Protein AF-0000000078981189 (afdb_homodimer)

Secondary structure (DSSP, 8-state):
-PPPGGGSTTB-HHHHHHHHHTT--SHHHHHHH-HHHHHHHHHHTTPPP-HHHHHHHHHHHTT--GGG--HHHHHHHHHHHHHHHHH----HHHHHHHHHHHTTB---HHHHHTT-/-PPPGGGSTTB-HHHHHHHHHTT--SHHHHHHH-HHHHHHHHHHTTPPP-HHHHHHHHHHHTT--GGG--HHHHHHHHHHHHHHHHH----HHHHHHHHHHHTTB---HHHHHTT-

Sequence (232 aa):
MTDPVSSIRNLGPAMDEACARAGIHSAEELRALGADAAYARLLATGTRPHFIGYYVLVMGLQGRPWNDCKGKEKADLRARFDAIKAATKPAAASRLVAELDALGVRVRSEDLIAQSMTDPVSSIRNLGPAMDEACARAGIHSAEELRALGADAAYARLLATGTRPHFIGYYVLVMGLQGRPWNDCKGKEKADLRARFDAIKAATKPAAASRLVAELDALGVRVRSEDLIAQS

Structure (mmCIF, N/CA/C/O backbone):
data_AF-0000000078981189-model_v1
#
loop_
_entity.id
_entity.type
_entity.pdbx_description
1 polymer 'TfoX domain protein'
#
loop_
_atom_site.group_PDB
_atom_site.id
_atom_site.type_symbol
_atom_site.label_atom_id
_atom_site.label_alt_id
_atom_site.label_comp_id
_atom_site.label_asym_id
_atom_site.label_entity_id
_atom_site.label_seq_id
_atom_site.pdbx_PDB_ins_code
_atom_site.Cartn_x
_atom_site.Cartn_y
_atom_site.Cartn_z
_atom_site.o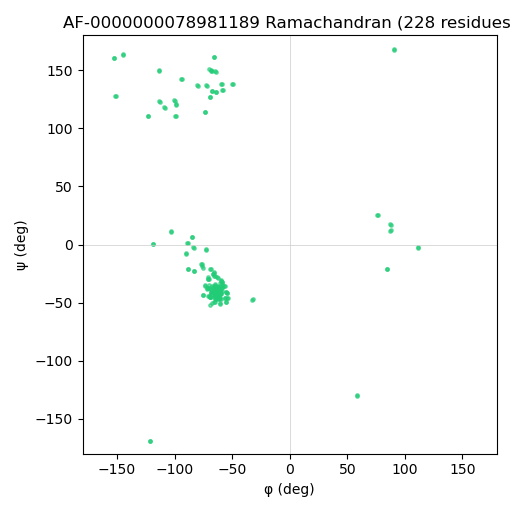ccupancy
_atom_site.B_iso_or_equiv
_atom_site.auth_seq_id
_atom_site.auth_comp_id
_atom_site.auth_asym_id
_atom_site.auth_atom_id
_atom_site.pdbx_PDB_model_num
ATOM 1 N N . MET A 1 1 ? 8.508 -1.19 25.344 1 59.78 1 MET A N 1
ATOM 2 C CA . MET A 1 1 ? 8.336 -1.432 23.906 1 59.78 1 MET A CA 1
ATOM 3 C C . MET A 1 1 ? 7.766 -0.198 23.219 1 59.78 1 MET A C 1
ATOM 5 O O . MET A 1 1 ? 6.871 0.46 23.734 1 59.78 1 MET A O 1
ATOM 9 N N . THR A 1 2 ? 8.516 0.449 22.266 1 88.62 2 THR A N 1
ATOM 10 C CA . THR A 1 2 ? 8.102 1.702 21.641 1 88.62 2 THR A CA 1
ATOM 11 C C . THR A 1 2 ? 6.871 1.487 20.766 1 88.62 2 THR A C 1
ATOM 13 O O . THR A 1 2 ? 6.676 0.401 20.219 1 88.62 2 THR A O 1
ATOM 16 N N . ASP A 1 3 ? 5.879 2.355 20.938 1 96.44 3 ASP A N 1
ATOM 17 C CA . ASP A 1 3 ? 4.633 2.266 20.188 1 96.44 3 ASP A CA 1
ATOM 18 C C . ASP A 1 3 ? 4.895 2.363 18.688 1 96.44 3 ASP A C 1
ATOM 20 O O . ASP A 1 3 ? 5.746 3.137 18.25 1 96.44 3 ASP A O 1
ATOM 24 N N . PRO A 1 4 ? 4.199 1.53 17.953 1 95.69 4 PRO A N 1
ATOM 25 C CA . PRO A 1 4 ? 4.344 1.662 16.5 1 95.69 4 PRO A CA 1
ATOM 26 C C . PRO A 1 4 ? 3.797 2.986 15.977 1 95.69 4 PRO A C 1
ATOM 28 O O . PRO A 1 4 ? 2.994 3.641 16.641 1 95.69 4 PRO A O 1
ATOM 31 N N . VAL A 1 5 ? 4.195 3.332 14.836 1 96.94 5 VAL A N 1
ATOM 32 C CA . VAL A 1 5 ? 3.744 4.547 14.164 1 96.94 5 VAL A CA 1
ATOM 33 C C . VAL A 1 5 ? 2.223 4.539 14.047 1 96.94 5 VAL A C 1
ATOM 35 O O . VAL A 1 5 ? 1.575 5.574 14.211 1 96.94 5 VAL A O 1
ATOM 38 N N . SER A 1 6 ? 1.649 3.363 13.836 1 94.75 6 SER A N 1
ATOM 39 C CA . SER A 1 6 ? 0.215 3.227 13.609 1 94.75 6 SER A CA 1
ATOM 40 C C . SER A 1 6 ? -0.572 3.447 14.898 1 94.75 6 SER A C 1
ATOM 42 O O . SER A 1 6 ? -1.805 3.449 14.883 1 94.75 6 SER A O 1
ATOM 44 N N . SER A 1 7 ? 0.132 3.629 16 1 96.19 7 SER A N 1
ATOM 45 C CA . SER A 1 7 ? -0.564 4.012 17.234 1 96.19 7 SER A CA 1
ATOM 46 C C . SER A 1 7 ? -0.973 5.48 17.188 1 96.19 7 SER A C 1
ATOM 48 O O . SER A 1 7 ? -1.792 5.922 18 1 96.19 7 SER A O 1
ATOM 50 N N . ILE A 1 8 ? -0.357 6.246 16.359 1 95.5 8 ILE A N 1
ATOM 51 C CA . ILE A 1 8 ? -0.746 7.637 16.156 1 95.5 8 ILE A CA 1
ATOM 52 C C . ILE A 1 8 ? -2.07 7.695 15.398 1 95.5 8 ILE A C 1
ATOM 54 O O . ILE A 1 8 ? -2.281 6.945 14.445 1 95.5 8 ILE A O 1
ATOM 58 N N . ARG A 1 9 ? -2.867 8.555 15.875 1 93 9 ARG A N 1
ATOM 59 C CA . ARG A 1 9 ? -4.199 8.711 15.305 1 93 9 ARG A CA 1
ATOM 60 C C . ARG A 1 9 ? -4.133 8.844 13.789 1 93 9 ARG A C 1
ATOM 62 O O . ARG A 1 9 ? -3.273 9.555 13.258 1 93 9 ARG A O 1
ATOM 69 N N . ASN A 1 10 ? -5.059 8.172 13.055 1 93.12 10 ASN A N 1
ATOM 70 C CA . ASN A 1 10 ? -5.262 8.258 11.617 1 93.12 10 ASN A CA 1
ATOM 71 C C . ASN A 1 10 ? -4.316 7.332 10.859 1 93.12 10 ASN A C 1
ATOM 73 O O . ASN A 1 10 ? -4.531 7.047 9.68 1 93.12 10 ASN A O 1
ATOM 77 N N . LEU A 1 11 ? -3.225 6.918 11.438 1 95.25 11 LEU A N 1
ATOM 78 C CA . LEU A 1 11 ? -2.189 6.188 10.719 1 95.25 11 LEU A CA 1
ATOM 79 C C . LEU A 1 11 ? -2.389 4.68 10.859 1 95.25 11 LEU A C 1
ATOM 81 O O . LEU A 1 11 ? -2.73 4.195 11.945 1 95.25 11 LEU A O 1
ATOM 85 N N . GLY A 1 12 ? -2.113 4.02 9.781 1 91.38 12 GLY A N 1
ATOM 86 C CA . GLY A 1 12 ? -2.307 2.578 9.773 1 91.38 12 GLY A CA 1
ATOM 87 C C . GLY A 1 12 ? -1.038 1.807 9.469 1 91.38 12 GLY A C 1
ATOM 88 O O . GLY A 1 12 ? 0.053 2.379 9.445 1 91.38 12 GLY A O 1
ATOM 89 N N . PRO A 1 13 ? -1.21 0.494 9.227 1 89.69 13 PRO A N 1
ATOM 90 C CA . PRO A 1 13 ? -0.06 -0.393 9.031 1 89.69 13 PRO A CA 1
ATOM 91 C C . PRO A 1 13 ? 0.783 -0.007 7.82 1 89.69 13 PRO A C 1
ATOM 93 O O . PRO A 1 13 ? 2.004 -0.186 7.828 1 89.69 13 PRO A O 1
ATOM 96 N N . ALA A 1 14 ? 0.13 0.44 6.789 1 90.12 14 ALA A N 1
ATOM 97 C CA . ALA A 1 14 ? 0.894 0.872 5.621 1 90.12 14 ALA A CA 1
ATOM 98 C C . ALA A 1 14 ? 1.851 2.004 5.98 1 90.12 14 ALA A C 1
ATOM 100 O O . ALA A 1 14 ? 2.947 2.098 5.426 1 90.12 14 ALA A O 1
ATOM 101 N N . MET A 1 15 ? 1.479 2.809 6.93 1 94.12 15 MET A N 1
ATOM 102 C CA . MET A 1 15 ? 2.359 3.883 7.379 1 94.12 15 MET A CA 1
ATOM 103 C C . MET A 1 15 ? 3.516 3.328 8.203 1 94.12 15 MET A C 1
ATOM 105 O O . MET A 1 15 ? 4.633 3.844 8.141 1 94.12 15 MET A O 1
ATOM 109 N N . ASP A 1 16 ? 3.215 2.258 8.969 1 93.81 16 ASP A N 1
ATOM 110 C CA . ASP A 1 16 ? 4.309 1.572 9.641 1 93.81 16 ASP A CA 1
ATOM 111 C C . ASP A 1 16 ? 5.395 1.154 8.656 1 93.81 16 ASP A C 1
ATOM 113 O O . ASP A 1 16 ? 6.578 1.407 8.875 1 93.81 16 ASP A O 1
ATOM 117 N N . GLU A 1 17 ? 5 0.59 7.555 1 91.06 17 GLU A N 1
ATOM 118 C CA . GLU A 1 17 ? 5.934 0.073 6.559 1 91.06 17 GLU A CA 1
ATOM 119 C C . GLU A 1 17 ? 6.688 1.205 5.867 1 91.06 17 GLU A C 1
ATOM 121 O O . GLU A 1 17 ? 7.902 1.123 5.676 1 91.06 17 GLU A O 1
ATOM 126 N N . ALA A 1 18 ? 5.973 2.217 5.496 1 94.25 18 ALA A N 1
ATOM 127 C CA . ALA A 1 18 ? 6.594 3.355 4.82 1 94.25 18 ALA A CA 1
ATOM 128 C C . ALA A 1 18 ? 7.602 4.047 5.734 1 94.25 18 ALA A C 1
ATOM 130 O O . ALA A 1 18 ? 8.703 4.402 5.297 1 94.25 18 ALA A O 1
ATOM 131 N N . CYS A 1 19 ? 7.262 4.199 7.004 1 96.81 19 CYS A N 1
ATOM 132 C CA . CYS A 1 19 ? 8.156 4.816 7.977 1 96.81 19 CYS A CA 1
ATOM 133 C C . CYS A 1 19 ? 9.391 3.953 8.211 1 96.81 19 CYS A C 1
ATOM 135 O O . CYS A 1 19 ? 10.508 4.469 8.273 1 96.81 19 CYS A O 1
ATOM 137 N N . ALA A 1 20 ? 9.156 2.701 8.258 1 94.25 20 ALA A N 1
ATOM 138 C CA . ALA A 1 20 ? 10.297 1.81 8.445 1 94.25 20 ALA A CA 1
ATOM 139 C C . ALA A 1 20 ? 11.281 1.933 7.285 1 94.25 20 ALA A C 1
ATOM 141 O O . ALA A 1 20 ? 12.492 2.014 7.5 1 94.25 2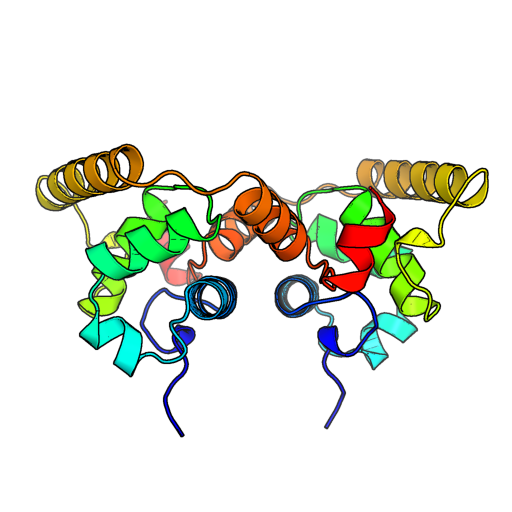0 ALA A O 1
ATOM 142 N N . ARG A 1 21 ? 10.766 1.957 6.121 1 92.19 21 ARG A N 1
ATOM 143 C CA . ARG A 1 21 ? 11.617 2.141 4.949 1 92.19 21 ARG A CA 1
ATOM 144 C C . ARG A 1 21 ? 12.383 3.455 5.027 1 92.19 21 ARG A C 1
ATOM 146 O O . ARG A 1 21 ? 13.508 3.555 4.523 1 92.19 21 ARG A O 1
ATOM 153 N N . ALA A 1 22 ? 11.766 4.434 5.645 1 96.5 22 ALA A N 1
ATOM 154 C CA . ALA A 1 22 ? 12.336 5.773 5.742 1 96.5 22 ALA A CA 1
ATOM 155 C C . ALA A 1 22 ? 13.219 5.906 6.98 1 96.5 22 ALA A C 1
ATOM 157 O O . ALA A 1 22 ? 13.711 6.996 7.285 1 96.5 22 ALA A O 1
ATOM 158 N N . GLY A 1 23 ? 13.359 4.855 7.734 1 96.88 23 GLY A N 1
ATOM 159 C CA . GLY A 1 23 ? 14.227 4.859 8.898 1 96.88 23 GLY A CA 1
ATOM 160 C C . GLY A 1 23 ? 13.539 5.344 10.164 1 96.88 23 GLY A C 1
ATOM 161 O O . GLY A 1 23 ? 14.195 5.758 11.117 1 96.88 23 GLY A O 1
ATOM 162 N N . ILE A 1 24 ? 12.203 5.371 10.164 1 97.88 24 ILE A N 1
ATOM 163 C CA . ILE A 1 24 ? 11.398 5.762 11.312 1 97.88 24 ILE A CA 1
ATOM 164 C C . ILE A 1 24 ? 10.703 4.531 11.891 1 97.88 24 ILE A C 1
ATOM 166 O O . ILE A 1 24 ? 9.797 3.967 11.273 1 97.88 24 ILE A O 1
ATOM 170 N N . HIS A 1 25 ? 11.031 4.207 13.164 1 97 25 HIS A N 1
ATOM 171 C CA . HIS A 1 25 ? 10.641 2.869 13.602 1 97 25 HIS A CA 1
ATOM 172 C C . HIS A 1 25 ? 9.672 2.936 14.773 1 97 25 HIS A C 1
ATOM 174 O O . HIS A 1 25 ? 9.234 1.901 15.289 1 97 25 HIS A O 1
ATOM 180 N N . SER A 1 26 ? 9.375 4.219 15.156 1 97.94 26 SER A N 1
ATOM 181 C CA . SER A 1 26 ? 8.477 4.328 16.297 1 97.94 26 SER A CA 1
ATOM 182 C C . SER A 1 26 ? 7.68 5.629 16.25 1 97.94 26 SER A C 1
ATOM 184 O O . SER A 1 26 ? 8.07 6.574 15.562 1 97.94 26 SER A O 1
ATOM 186 N N . ALA A 1 27 ? 6.57 5.586 17.016 1 98.12 27 ALA A N 1
ATOM 187 C CA . ALA A 1 27 ? 5.777 6.801 17.172 1 98.12 27 ALA A CA 1
ATOM 188 C C . ALA A 1 27 ? 6.605 7.926 17.781 1 98.12 27 ALA A C 1
ATOM 190 O O . ALA A 1 27 ? 6.484 9.086 17.375 1 98.12 27 ALA A O 1
ATOM 191 N N . GLU A 1 28 ? 7.418 7.559 18.656 1 98.06 28 GLU A N 1
ATOM 192 C CA . GLU A 1 28 ? 8.273 8.539 19.328 1 98.06 28 GLU A CA 1
ATOM 193 C C . GLU A 1 28 ? 9.242 9.188 18.344 1 98.06 28 GLU A C 1
ATOM 195 O O . GLU A 1 28 ? 9.414 10.406 18.344 1 98.06 28 GLU A O 1
ATOM 200 N N . GLU A 1 29 ? 9.844 8.367 17.547 1 98.12 29 GLU A N 1
ATOM 201 C CA . GLU A 1 29 ? 10.766 8.883 16.531 1 98.12 29 GLU A CA 1
ATOM 202 C C . GLU A 1 29 ? 10.039 9.812 15.555 1 98.12 29 GLU A C 1
ATOM 204 O O . GLU A 1 29 ? 10.57 10.859 15.172 1 98.12 29 GLU A O 1
ATOM 209 N N . LEU A 1 30 ? 8.852 9.422 15.195 1 98.5 30 LEU A N 1
ATOM 210 C CA . LEU A 1 30 ? 8.07 10.234 14.273 1 98.5 30 LEU A CA 1
ATOM 211 C C . LEU A 1 30 ? 7.719 11.578 14.891 1 98.5 30 LEU A C 1
ATOM 213 O O . LEU A 1 30 ? 7.836 12.617 14.242 1 98.5 30 LEU A O 1
ATOM 217 N N . ARG A 1 31 ? 7.367 11.578 16.141 1 98.12 31 ARG A N 1
ATOM 218 C CA . ARG A 1 31 ? 7.047 12.812 16.844 1 98.12 31 ARG A CA 1
ATOM 219 C C . ARG A 1 31 ? 8.266 13.727 16.938 1 98.12 31 ARG A C 1
ATOM 221 O O . ARG A 1 31 ? 8.148 14.945 16.797 1 98.12 31 ARG A O 1
ATOM 228 N N . ALA A 1 32 ? 9.359 13.109 17.109 1 98.06 32 ALA A N 1
ATOM 229 C CA . ALA A 1 32 ? 10.594 13.883 17.234 1 98.06 32 ALA A CA 1
ATOM 230 C C . ALA A 1 32 ? 10.977 14.523 15.906 1 98.06 32 ALA A C 1
ATOM 232 O O . ALA A 1 32 ? 11.453 15.656 15.867 1 98.06 32 ALA A O 1
ATOM 233 N N . LEU A 1 33 ? 10.781 13.898 14.852 1 98.06 33 LEU A N 1
ATOM 234 C CA . LEU A 1 33 ? 11.141 14.375 13.523 1 98.06 33 LEU A CA 1
ATOM 235 C C . LEU A 1 33 ? 10.172 15.453 13.055 1 98.06 33 LEU A C 1
ATOM 237 O O . LEU A 1 33 ? 10.578 16.422 12.422 1 98.06 33 LEU A O 1
ATOM 241 N N . GLY A 1 34 ? 8.875 15.164 13.305 1 98.31 34 GLY A N 1
ATOM 242 C CA . GLY A 1 34 ? 7.82 16.031 12.805 1 98.31 34 GLY A CA 1
ATOM 243 C C . GLY A 1 34 ? 7.32 15.633 11.43 1 98.31 34 GLY A C 1
ATOM 244 O O . GLY A 1 34 ? 7.996 14.906 10.703 1 98.31 34 GLY A O 1
ATOM 245 N N . ALA A 1 35 ? 6.238 16.234 11.07 1 98.44 35 ALA A N 1
ATOM 246 C CA . ALA A 1 35 ? 5.52 15.797 9.875 1 98.44 35 ALA A CA 1
ATOM 247 C C . ALA A 1 35 ? 6.301 16.156 8.609 1 98.44 35 ALA A C 1
ATOM 249 O O . ALA A 1 35 ? 6.438 15.328 7.703 1 98.44 35 ALA A O 1
ATOM 250 N N . ASP A 1 36 ? 6.828 17.328 8.539 1 98.5 36 ASP A N 1
ATOM 251 C CA . ASP A 1 36 ? 7.48 17.797 7.312 1 98.5 36 ASP A CA 1
ATOM 252 C C . ASP A 1 36 ? 8.734 16.969 7.016 1 98.5 36 ASP A C 1
ATOM 254 O O . ASP A 1 36 ? 8.906 16.469 5.902 1 98.5 36 ASP A O 1
ATOM 258 N N . ALA A 1 37 ? 9.539 16.828 7.996 1 98.44 37 ALA A N 1
ATOM 259 C CA . ALA A 1 37 ? 10.773 16.062 7.824 1 98.44 37 ALA A CA 1
ATOM 260 C C . ALA A 1 37 ? 10.477 14.586 7.555 1 98.44 37 ALA A C 1
ATOM 262 O O . ALA A 1 37 ? 11.109 13.969 6.699 1 98.44 37 ALA A O 1
ATOM 263 N N . ALA A 1 38 ? 9.531 14.086 8.297 1 98.62 38 ALA A N 1
ATOM 264 C CA . ALA A 1 38 ? 9.148 12.695 8.094 1 98.62 38 ALA A CA 1
ATOM 265 C C . ALA A 1 38 ? 8.625 12.469 6.676 1 98.62 38 ALA A C 1
ATOM 267 O O . ALA A 1 38 ? 9.023 11.516 6.004 1 98.62 38 ALA A O 1
ATOM 268 N N . TYR A 1 39 ? 7.781 13.344 6.203 1 98.5 39 TYR A N 1
ATOM 269 C CA . TYR A 1 39 ? 7.18 13.164 4.883 1 98.5 39 TYR A CA 1
ATOM 270 C C . TYR A 1 39 ? 8.234 13.281 3.787 1 98.5 39 TYR A C 1
ATOM 272 O O . TYR A 1 39 ? 8.172 12.562 2.787 1 98.5 39 TYR A O 1
ATOM 280 N N . ALA A 1 40 ? 9.164 14.164 3.988 1 98.56 40 ALA A N 1
ATOM 281 C CA . ALA A 1 40 ? 10.273 14.266 3.043 1 98.56 40 ALA A CA 1
ATOM 282 C C . ALA A 1 40 ? 11.031 12.945 2.953 1 98.56 40 ALA A C 1
ATOM 284 O O . ALA A 1 40 ? 11.391 12.5 1.858 1 98.56 40 ALA A O 1
ATOM 285 N N . ARG A 1 41 ? 11.211 12.297 4.062 1 98.12 41 ARG A N 1
ATOM 286 C CA . ARG A 1 41 ? 11.898 11.008 4.066 1 98.12 41 ARG A CA 1
ATOM 287 C C . ARG A 1 41 ? 11.062 9.938 3.387 1 98.12 41 ARG A C 1
ATOM 289 O O . ARG A 1 41 ? 11.594 9.078 2.676 1 98.12 41 ARG A O 1
ATOM 296 N N . LEU A 1 42 ? 9.797 9.984 3.689 1 97.75 42 LEU A N 1
ATOM 297 C CA . LEU A 1 42 ? 8.906 9.039 3.02 1 97.75 42 LEU A CA 1
ATOM 298 C C . LEU A 1 42 ? 9.016 9.18 1.504 1 97.75 42 LEU A C 1
ATOM 300 O O . LEU A 1 42 ? 9.164 8.18 0.797 1 97.75 42 LEU A O 1
ATOM 304 N N . LEU A 1 43 ? 8.992 10.453 0.979 1 97.75 43 LEU A N 1
ATOM 305 C CA . LEU A 1 43 ? 9.109 10.68 -0.458 1 97.75 43 LEU A CA 1
ATOM 306 C C . LEU A 1 43 ? 10.453 10.195 -0.977 1 97.75 43 LEU A C 1
ATOM 308 O O . LEU A 1 43 ? 10.523 9.555 -2.029 1 97.75 43 LEU A O 1
ATOM 312 N N . ALA A 1 44 ? 11.438 10.383 -0.245 1 97.25 44 ALA A N 1
ATOM 313 C CA . ALA A 1 44 ? 12.789 10.023 -0.663 1 97.25 44 ALA A CA 1
ATOM 314 C C . ALA A 1 44 ? 12.938 8.508 -0.791 1 97.25 44 ALA A C 1
ATOM 316 O O . ALA A 1 44 ? 13.734 8.023 -1.597 1 97.25 44 ALA A O 1
ATOM 317 N N . THR A 1 45 ? 12.109 7.812 -0.044 1 95.69 45 THR A N 1
ATOM 318 C CA . THR A 1 45 ? 12.227 6.359 -0.047 1 95.69 45 THR A CA 1
ATOM 319 C C . THR A 1 45 ? 11.133 5.73 -0.904 1 95.69 45 THR A C 1
ATOM 321 O O . THR A 1 45 ? 10.883 4.523 -0.82 1 95.69 45 THR A O 1
ATOM 324 N N . GLY A 1 46 ? 10.43 6.578 -1.668 1 95.19 46 GLY A N 1
ATOM 325 C CA . GLY A 1 46 ? 9.656 6.047 -2.775 1 95.19 46 GLY A CA 1
ATOM 326 C C . GLY A 1 46 ? 8.156 6.16 -2.561 1 95.19 46 GLY A C 1
ATOM 327 O O . GLY A 1 46 ? 7.367 5.805 -3.439 1 95.19 46 GLY A O 1
ATOM 328 N N . THR A 1 47 ? 7.742 6.652 -1.415 1 95.31 47 THR A N 1
ATOM 329 C CA . THR A 1 47 ? 6.316 6.875 -1.207 1 95.31 47 THR A CA 1
ATOM 330 C C . THR A 1 47 ? 5.754 7.82 -2.266 1 95.31 47 THR A C 1
ATOM 332 O O . THR A 1 47 ? 6.352 8.859 -2.551 1 95.31 47 THR A O 1
ATOM 335 N N . ARG A 1 48 ? 4.641 7.434 -2.828 1 92.81 48 ARG A N 1
ATOM 336 C CA . ARG A 1 48 ? 3.984 8.312 -3.793 1 92.81 48 ARG A CA 1
ATOM 337 C C . ARG A 1 48 ? 3.406 9.547 -3.105 1 92.81 48 ARG A C 1
ATOM 339 O O . ARG A 1 48 ? 2.645 9.43 -2.145 1 92.81 48 ARG A O 1
ATOM 346 N N . PRO A 1 49 ? 3.781 10.68 -3.629 1 96.5 49 PRO A N 1
ATOM 347 C CA . PRO A 1 49 ? 3.229 11.883 -2.996 1 96.5 49 PRO A CA 1
ATOM 348 C C . PRO A 1 49 ? 1.712 11.977 -3.135 1 96.5 49 PRO A C 1
ATOM 350 O O . PRO A 1 49 ? 1.178 11.82 -4.234 1 96.5 49 PRO A O 1
ATOM 353 N N . HIS A 1 50 ? 1.128 12.219 -2.105 1 96.38 50 HIS A N 1
ATOM 354 C CA . HIS A 1 50 ? -0.312 12.438 -2.029 1 96.38 50 HIS A CA 1
ATOM 355 C C . HIS A 1 50 ? -0.67 13.359 -0.872 1 96.38 50 HIS A C 1
ATOM 357 O O . HIS A 1 50 ? -0.275 13.117 0.27 1 96.38 50 HIS A O 1
ATOM 363 N N . PHE A 1 51 ? -1.415 14.375 -1.206 1 97.25 51 PHE A N 1
ATOM 364 C CA . PHE A 1 51 ? -1.706 15.383 -0.196 1 97.25 51 PHE A CA 1
ATOM 365 C C . PHE A 1 51 ? -2.41 14.766 1.005 1 97.25 51 PHE A C 1
ATOM 367 O O . PHE A 1 51 ? -2.137 15.133 2.148 1 97.25 51 PHE A O 1
ATOM 374 N N . ILE A 1 52 ? -3.273 13.789 0.859 1 94.56 52 ILE A N 1
ATOM 375 C CA . ILE A 1 52 ? -4 13.141 1.946 1 94.56 52 ILE A CA 1
ATOM 376 C C . ILE A 1 52 ? -3.014 12.438 2.879 1 94.56 52 ILE A C 1
ATOM 378 O O . ILE A 1 52 ? -3.125 12.547 4.102 1 94.56 52 ILE A O 1
ATOM 382 N N . GLY A 1 53 ? -2.049 11.805 2.293 1 94.88 53 GLY A N 1
ATOM 383 C CA . GLY A 1 53 ? -1.04 11.156 3.117 1 94.88 53 GLY A CA 1
ATOM 384 C C . GLY A 1 53 ? -0.28 12.133 4 1 94.88 53 GLY A C 1
ATOM 385 O O . GLY A 1 53 ? 0.014 11.828 5.156 1 94.88 53 GLY A O 1
ATOM 386 N N . TYR A 1 54 ? 0.019 13.242 3.436 1 97.5 54 TYR A N 1
ATOM 387 C CA . TYR A 1 54 ? 0.739 14.266 4.184 1 97.5 54 TYR A CA 1
ATOM 388 C C . TYR A 1 54 ? -0.139 14.859 5.277 1 97.5 54 TYR A C 1
ATOM 390 O O . TYR A 1 54 ? 0.267 14.922 6.441 1 97.5 54 TYR A O 1
ATOM 398 N N . TYR A 1 55 ? -1.266 15.273 4.918 1 95.44 55 TYR A N 1
ATOM 399 C CA . TYR A 1 55 ? -2.066 16.031 5.871 1 95.44 55 TYR A CA 1
ATOM 400 C C . TYR A 1 55 ? -2.59 15.133 6.984 1 95.44 55 TYR A C 1
ATOM 402 O O . TYR A 1 55 ? -2.742 15.57 8.125 1 95.44 55 TYR A O 1
ATOM 410 N N . VAL A 1 56 ? -2.793 13.836 6.742 1 95.25 56 VAL A N 1
ATOM 411 C CA . VAL A 1 56 ? -3.195 12.922 7.805 1 95.25 56 VAL A CA 1
ATOM 412 C C . VAL A 1 56 ? -2.049 12.758 8.805 1 95.25 56 VAL A C 1
ATOM 414 O O . VAL A 1 56 ? -2.281 12.594 10 1 95.25 56 VAL A O 1
ATOM 417 N N . LEU A 1 57 ? -0.877 12.773 8.273 1 96.62 57 LEU A N 1
ATOM 418 C CA . LEU A 1 57 ? 0.303 12.719 9.125 1 96.62 57 LEU A CA 1
ATOM 419 C C . LEU A 1 57 ? 0.351 13.93 10.055 1 96.62 57 LEU A C 1
ATOM 421 O O . LEU A 1 57 ? 0.566 13.781 11.258 1 96.62 57 LEU A O 1
ATOM 425 N N . VAL A 1 58 ? 0.132 15.125 9.516 1 98 58 VAL A N 1
ATOM 426 C CA . VAL A 1 58 ? 0.147 16.359 10.281 1 98 58 VAL A CA 1
ATOM 427 C C . VAL A 1 58 ? -0.93 16.312 11.367 1 98 58 VAL A C 1
ATOM 429 O O . VAL A 1 58 ? -0.65 16.562 12.539 1 98 58 VAL A O 1
ATOM 432 N N . MET A 1 59 ? -2.135 15.969 10.93 1 96.88 59 MET A N 1
ATOM 433 C CA . MET A 1 59 ? -3.264 15.922 11.852 1 96.88 59 MET A CA 1
ATOM 434 C C . MET A 1 59 ? -3.047 14.867 12.93 1 96.88 59 MET A C 1
ATOM 436 O O . MET A 1 59 ? -3.322 15.109 14.102 1 96.88 59 MET A O 1
ATOM 440 N N . GLY A 1 60 ? -2.504 13.766 12.555 1 96.56 60 GLY A N 1
ATOM 441 C CA . GLY A 1 60 ? -2.225 12.695 13.5 1 96.56 60 GLY A CA 1
ATOM 442 C C . GLY A 1 60 ? -1.223 13.094 14.57 1 96.56 60 GLY A C 1
ATOM 443 O O . GLY A 1 60 ? -1.423 12.805 15.75 1 96.56 60 GLY A O 1
ATOM 444 N N . LEU A 1 61 ? -0.212 13.766 14.18 1 97.69 61 LEU A N 1
ATOM 445 C CA . LEU A 1 61 ? 0.812 14.188 15.133 1 97.69 61 LEU A CA 1
ATOM 446 C C . LEU A 1 61 ? 0.267 15.258 16.078 1 97.69 61 LEU A C 1
ATOM 448 O O . LEU A 1 61 ? 0.777 15.422 17.188 1 97.69 61 LEU A O 1
ATOM 452 N N . GLN A 1 62 ? -0.811 15.961 15.703 1 96.94 62 GLN A N 1
ATOM 453 C CA . GLN A 1 62 ? -1.464 16.969 16.531 1 96.94 62 GLN A CA 1
ATOM 454 C C . GLN A 1 62 ? -2.561 16.344 17.391 1 96.94 62 GLN A C 1
ATOM 456 O O . GLN A 1 62 ? -3.201 17.031 18.188 1 96.94 62 GLN A O 1
ATOM 461 N N . GLY A 1 63 ? -2.859 15.031 17.141 1 95.31 63 GLY A N 1
ATOM 462 C CA . GLY A 1 63 ? -3.92 14.352 17.859 1 95.31 63 GLY A CA 1
ATOM 463 C C . GLY A 1 63 ? -5.309 14.727 17.391 1 95.31 63 GLY A C 1
ATOM 464 O O . GLY A 1 63 ? -6.281 14.625 18.141 1 95.31 63 GLY A O 1
ATOM 465 N N . ARG A 1 64 ? -5.395 15.156 16.141 1 94.56 64 ARG A N 1
ATOM 466 C CA . ARG A 1 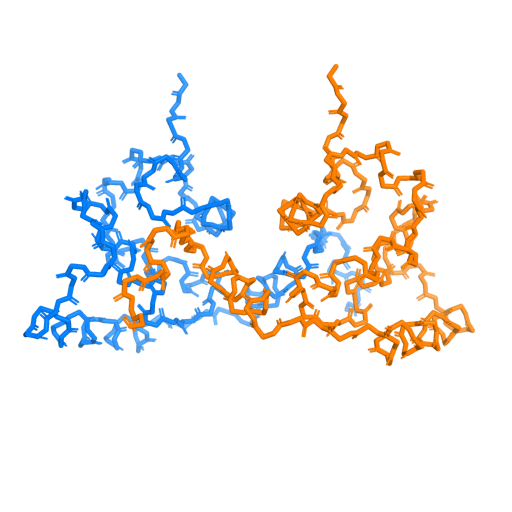64 ? -6.66 15.602 15.578 1 94.56 64 ARG A CA 1
ATOM 467 C C . ARG A 1 64 ? -7.125 14.656 14.477 1 94.56 64 ARG A C 1
ATOM 469 O O . ARG A 1 64 ? -6.305 14.07 13.766 1 94.56 64 ARG A O 1
ATOM 476 N N . PRO A 1 65 ? -8.469 14.594 14.367 1 92.44 65 PRO A N 1
ATOM 477 C CA . PRO A 1 65 ? -8.961 13.812 13.234 1 92.44 65 PRO A CA 1
ATOM 478 C C . PRO A 1 65 ? -8.688 14.492 11.891 1 92.44 65 PRO A C 1
ATOM 480 O O . PRO A 1 65 ? -8.617 15.727 11.82 1 92.44 65 PRO A O 1
ATOM 483 N N . TRP A 1 66 ? -8.531 13.648 10.836 1 86.56 66 TRP A N 1
ATOM 484 C CA . TRP A 1 66 ? -8.086 14.148 9.547 1 86.56 66 TRP A CA 1
ATOM 485 C C . TRP A 1 66 ? -9.086 15.148 8.969 1 86.56 66 TRP A C 1
ATOM 487 O O . TRP A 1 66 ? -8.703 16.062 8.242 1 86.56 66 TRP A O 1
ATOM 497 N N . ASN A 1 67 ? -10.328 15.008 9.312 1 87 67 ASN A N 1
ATOM 498 C CA . ASN A 1 67 ? -11.336 15.875 8.719 1 87 67 ASN A CA 1
ATOM 499 C C . ASN A 1 67 ? -11.461 17.203 9.477 1 87 67 ASN A C 1
ATOM 501 O O . ASN A 1 67 ? -12.344 18 9.18 1 87 67 ASN A O 1
ATOM 505 N N . ASP A 1 68 ? -10.695 17.469 10.352 1 91 68 ASP A N 1
ATOM 506 C CA . ASP A 1 68 ? -10.648 18.719 11.109 1 91 68 ASP A CA 1
ATOM 507 C C . ASP A 1 68 ? -9.875 19.797 10.359 1 91 68 ASP A C 1
ATOM 509 O O . ASP A 1 68 ? -9.992 20.984 10.672 1 91 68 ASP A O 1
ATOM 513 N N . CYS A 1 69 ? -9.031 19.406 9.469 1 91.38 69 CYS A N 1
ATOM 514 C CA . C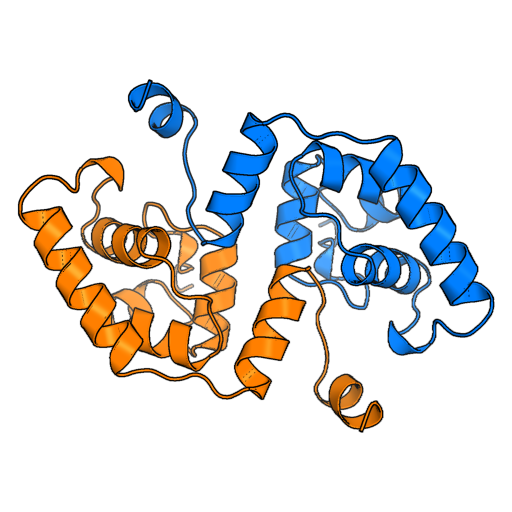YS A 1 69 ? -8.242 20.344 8.68 1 91.38 69 CYS A CA 1
ATOM 515 C C . CYS A 1 69 ? -9.102 21.031 7.629 1 91.38 69 CYS A C 1
ATOM 517 O O . CYS A 1 69 ? -9.594 20.375 6.699 1 91.38 69 CYS A O 1
ATOM 519 N N . LYS A 1 70 ? -9.281 22.375 7.797 1 93.5 70 LYS A N 1
ATOM 520 C CA . LYS A 1 70 ? -10.164 23.078 6.871 1 93.5 70 LYS A CA 1
ATOM 521 C C . LYS A 1 70 ? -9.656 24.484 6.586 1 93.5 70 LYS A C 1
ATOM 523 O O . LYS A 1 70 ? -8.773 24.984 7.289 1 93.5 70 LYS A O 1
ATOM 528 N N . GLY A 1 71 ? -10.234 25.031 5.469 1 95.56 71 GLY A N 1
ATOM 529 C CA . GLY A 1 71 ? -10.008 26.422 5.145 1 95.56 71 GLY A CA 1
ATOM 530 C C . GLY A 1 71 ? -8.539 26.766 4.957 1 95.56 71 GLY A C 1
ATOM 531 O O . GLY A 1 71 ? -7.84 26.109 4.18 1 95.56 71 GLY A O 1
ATOM 532 N N . LYS A 1 72 ? -8.172 27.828 5.656 1 96.94 72 LYS A N 1
ATOM 533 C CA . LYS A 1 72 ? -6.824 28.375 5.516 1 96.94 72 LYS A CA 1
ATOM 534 C C . LYS A 1 72 ? -5.773 27.359 5.945 1 96.94 72 LYS A C 1
ATOM 536 O O . LYS A 1 72 ? -4.703 27.266 5.336 1 96.94 72 LYS A O 1
ATOM 541 N N . GLU A 1 73 ? -6.074 26.594 6.961 1 97.19 73 GLU A N 1
ATOM 542 C CA . GLU A 1 73 ? -5.133 25.594 7.438 1 97.19 73 GLU A CA 1
ATOM 543 C C . GLU A 1 73 ? -4.812 24.578 6.348 1 97.19 73 GLU A C 1
ATOM 545 O O . GLU A 1 73 ? -3.648 24.234 6.129 1 97.19 73 GLU A O 1
ATOM 550 N N . LYS A 1 74 ? -5.895 24.125 5.711 1 97.12 74 LYS A N 1
ATOM 551 C CA . LYS A 1 74 ? -5.711 23.156 4.637 1 97.12 74 LYS A CA 1
ATOM 552 C C . LYS A 1 74 ? -4.91 23.766 3.484 1 97.12 74 LYS A C 1
ATOM 554 O O . LYS A 1 74 ? -4.047 23.094 2.91 1 97.12 74 LYS A O 1
ATOM 559 N N . ALA A 1 75 ? -5.16 24.969 3.133 1 97.75 75 ALA A N 1
ATOM 560 C CA . ALA A 1 75 ? -4.426 25.656 2.078 1 97.75 75 ALA A CA 1
ATOM 561 C C . ALA A 1 75 ? -2.945 25.797 2.434 1 97.75 75 ALA A C 1
ATOM 563 O O . ALA A 1 75 ? -2.076 25.625 1.575 1 97.75 75 ALA A O 1
ATOM 564 N N . ASP A 1 76 ? -2.674 26.094 3.646 1 98.12 76 ASP A N 1
ATOM 565 C CA . ASP A 1 76 ? -1.292 26.219 4.105 1 98.12 76 ASP A CA 1
ATOM 566 C C . ASP A 1 76 ? -0.573 24.859 4.027 1 98.12 76 ASP A C 1
ATOM 568 O O . ASP A 1 76 ? 0.593 24.797 3.635 1 98.12 76 ASP A O 1
ATOM 572 N N . LEU A 1 77 ? -1.242 23.859 4.441 1 98.12 77 LEU A N 1
ATOM 573 C CA . LEU A 1 77 ? -0.653 22.516 4.375 1 98.12 77 LEU A CA 1
ATOM 574 C C . LEU A 1 77 ? -0.393 22.109 2.928 1 98.12 77 LEU A C 1
ATOM 576 O O . LEU A 1 77 ? 0.602 21.453 2.637 1 98.12 77 LEU A O 1
ATOM 580 N N . ARG A 1 78 ? -1.309 22.469 1.991 1 98.25 78 ARG A N 1
ATOM 581 C CA . ARG A 1 78 ? -1.1 22.188 0.574 1 98.25 78 ARG A CA 1
ATOM 582 C C . ARG A 1 78 ? 0.179 22.859 0.068 1 98.25 78 ARG A C 1
ATOM 584 O O . ARG A 1 78 ? 0.948 22.234 -0.674 1 98.25 78 ARG A O 1
ATOM 591 N N . ALA A 1 79 ? 0.389 24.078 0.493 1 98.44 79 ALA A N 1
ATOM 592 C CA . ALA A 1 79 ? 1.599 24.797 0.092 1 98.44 79 ALA A CA 1
ATOM 593 C C . ALA A 1 79 ? 2.85 24.094 0.618 1 98.44 79 ALA A C 1
ATOM 595 O O . ALA A 1 79 ? 3.842 23.969 -0.1 1 98.44 79 ALA A O 1
ATOM 596 N N . ARG A 1 80 ? 2.818 23.656 1.841 1 98.25 80 ARG A N 1
ATOM 597 C CA . ARG A 1 80 ? 3.947 22.938 2.426 1 98.25 80 ARG A CA 1
ATOM 598 C C . ARG A 1 80 ? 4.188 21.609 1.708 1 98.25 80 ARG A C 1
ATOM 600 O O . ARG A 1 80 ? 5.328 21.266 1.41 1 98.25 80 ARG A O 1
ATOM 607 N N . PHE A 1 81 ? 3.102 20.953 1.472 1 98.56 81 PHE A N 1
ATOM 608 C CA . PHE A 1 81 ? 3.176 19.703 0.724 1 98.56 81 PHE A CA 1
ATOM 609 C C . PHE A 1 81 ? 3.871 19.906 -0.616 1 98.56 81 PHE A C 1
ATOM 611 O O . PHE A 1 81 ? 4.793 19.172 -0.967 1 98.56 81 PHE A O 1
ATOM 618 N N . ASP A 1 82 ? 3.416 20.906 -1.323 1 98.56 82 ASP A N 1
ATOM 619 C CA . ASP A 1 82 ? 3.971 21.188 -2.645 1 98.56 82 ASP A CA 1
ATOM 620 C C . ASP A 1 82 ? 5.461 21.516 -2.557 1 98.56 82 ASP A C 1
ATOM 622 O O . ASP A 1 82 ? 6.238 21.125 -3.428 1 98.56 82 ASP A O 1
ATOM 626 N N . ALA A 1 83 ? 5.809 22.219 -1.562 1 98.56 83 ALA A N 1
ATOM 627 C CA . ALA A 1 83 ? 7.211 22.578 -1.368 1 98.56 83 ALA A CA 1
ATOM 628 C C . ALA A 1 83 ? 8.062 21.328 -1.099 1 98.56 83 ALA A C 1
ATOM 630 O O . ALA A 1 83 ? 9.156 21.188 -1.646 1 98.56 83 ALA A O 1
ATOM 631 N N . ILE A 1 84 ? 7.57 20.438 -0.255 1 98.31 84 ILE A N 1
ATOM 632 C CA . ILE A 1 84 ? 8.289 19.219 0.079 1 98.31 84 ILE A CA 1
ATOM 633 C C . ILE A 1 84 ? 8.422 18.344 -1.165 1 98.31 84 ILE A C 1
ATOM 635 O O . ILE A 1 84 ? 9.5 17.812 -1.448 1 98.31 84 ILE A O 1
ATOM 639 N N . LYS A 1 85 ? 7.277 18.188 -1.867 1 98.12 85 LYS A N 1
ATOM 640 C CA . LYS A 1 85 ? 7.266 17.406 -3.102 1 98.12 85 LYS A CA 1
ATOM 641 C C . LYS A 1 85 ? 8.297 17.938 -4.098 1 98.12 85 LYS A C 1
ATOM 643 O O . LYS A 1 85 ? 9.008 17.156 -4.734 1 98.12 85 LYS A O 1
ATOM 648 N N . ALA A 1 86 ? 8.414 19.234 -4.203 1 97.88 86 ALA A N 1
ATOM 649 C CA . ALA A 1 86 ? 9.336 19.875 -5.145 1 97.88 86 ALA A CA 1
ATOM 650 C C . ALA A 1 86 ? 10.789 19.688 -4.711 1 97.88 86 ALA A C 1
ATOM 652 O O . ALA A 1 86 ? 11.68 19.578 -5.551 1 97.88 86 ALA A O 1
ATOM 653 N N . ALA A 1 87 ? 10.953 19.594 -3.455 1 97.75 87 ALA A N 1
ATOM 654 C CA . ALA A 1 87 ? 12.312 19.562 -2.914 1 97.75 87 ALA A CA 1
ATOM 655 C C . ALA A 1 87 ? 12.852 18.141 -2.859 1 97.75 87 ALA A C 1
ATOM 657 O O . ALA A 1 87 ? 14.055 17.938 -2.719 1 97.75 87 ALA A O 1
ATOM 658 N N . THR A 1 88 ? 11.898 17.156 -2.871 1 96.69 88 THR A N 1
ATOM 659 C CA . THR A 1 88 ? 12.312 15.773 -2.646 1 96.69 88 THR A CA 1
ATOM 660 C C . THR A 1 88 ? 12.102 14.93 -3.904 1 96.69 88 THR A C 1
ATOM 662 O O . THR A 1 88 ? 10.977 14.836 -4.414 1 96.69 88 THR A O 1
ATOM 665 N N . LYS A 1 89 ? 13.055 14.312 -4.422 1 90.44 89 LYS A N 1
ATOM 666 C CA . LYS A 1 89 ? 12.969 13.406 -5.562 1 90.44 89 LYS A CA 1
ATOM 667 C C . LYS A 1 89 ? 13.523 12.023 -5.215 1 90.44 89 LYS A C 1
ATOM 669 O O . LYS A 1 89 ? 14.719 11.883 -4.957 1 90.44 89 LYS A O 1
ATOM 674 N N . PRO A 1 90 ? 12.625 11.094 -5.156 1 92.12 90 PRO A N 1
ATOM 675 C CA . PRO A 1 90 ? 13.141 9.75 -4.852 1 92.12 90 PRO A CA 1
ATOM 676 C C . PRO A 1 90 ? 13.984 9.172 -5.984 1 92.12 90 PRO A C 1
ATOM 678 O O . PRO A 1 90 ? 13.781 9.516 -7.148 1 92.12 90 PRO A O 1
ATOM 681 N N . ALA A 1 91 ? 14.93 8.367 -5.586 1 90.38 91 ALA A N 1
ATOM 682 C CA . ALA A 1 91 ? 15.648 7.574 -6.582 1 90.38 91 ALA A CA 1
ATOM 683 C C . ALA A 1 91 ? 14.711 6.586 -7.273 1 90.38 91 ALA A C 1
ATOM 685 O O . ALA A 1 91 ? 13.734 6.129 -6.68 1 90.38 91 ALA A O 1
ATOM 686 N N . ALA A 1 92 ? 15.031 6.336 -8.5 1 89.94 92 ALA A N 1
ATOM 687 C CA . ALA A 1 92 ? 14.219 5.398 -9.281 1 89.94 92 ALA A CA 1
ATOM 688 C C . ALA A 1 92 ? 14.086 4.059 -8.562 1 89.94 92 ALA A C 1
ATOM 690 O O . ALA A 1 92 ? 13 3.486 -8.492 1 89.94 92 ALA A O 1
ATOM 691 N N . ALA A 1 93 ? 15.141 3.576 -7.988 1 88.81 93 ALA A N 1
ATOM 692 C CA . ALA A 1 93 ? 15.133 2.293 -7.289 1 88.81 93 ALA A CA 1
ATOM 693 C C . ALA A 1 93 ? 14.211 2.33 -6.078 1 88.81 93 ALA A C 1
ATOM 695 O O . ALA A 1 93 ? 13.508 1.356 -5.797 1 88.81 93 ALA A O 1
ATOM 696 N N . SER A 1 94 ? 14.188 3.436 -5.383 1 89.5 94 SER A N 1
ATOM 697 C CA . SER A 1 94 ? 13.32 3.59 -4.219 1 89.5 94 SER A CA 1
ATOM 698 C C . SER A 1 94 ? 11.852 3.539 -4.605 1 89.5 94 SER A C 1
ATOM 700 O O . SER A 1 94 ? 11.039 2.943 -3.9 1 89.5 94 SER A O 1
ATOM 702 N N . ARG A 1 95 ? 11.586 4.059 -5.73 1 90.12 95 ARG A N 1
ATOM 703 C CA . ARG A 1 95 ? 10.211 4.043 -6.219 1 90.12 95 ARG A CA 1
ATOM 704 C C . ARG A 1 95 ? 9.766 2.627 -6.57 1 90.12 95 ARG A C 1
ATOM 706 O O . ARG A 1 95 ? 8.656 2.215 -6.23 1 90.12 95 ARG A O 1
ATOM 713 N N . LEU A 1 96 ? 10.633 1.966 -7.246 1 88.88 96 LEU A N 1
ATOM 714 C CA . LEU A 1 96 ? 10.312 0.599 -7.641 1 88.88 96 LEU A CA 1
ATOM 715 C C . LEU A 1 96 ? 10.094 -0.284 -6.414 1 88.88 96 LEU A C 1
ATOM 717 O O . LEU A 1 96 ? 9.148 -1.076 -6.371 1 88.88 96 LEU A O 1
ATOM 721 N N . VAL A 1 97 ? 10.914 -0.109 -5.477 1 88.5 97 VAL A N 1
ATOM 722 C CA . VAL A 1 97 ? 10.805 -0.888 -4.25 1 88.5 97 VAL A CA 1
ATOM 723 C C . VAL A 1 97 ? 9.484 -0.559 -3.545 1 88.5 97 VAL A C 1
ATOM 725 O O . VAL A 1 97 ? 8.781 -1.459 -3.09 1 88.5 97 VAL A O 1
ATOM 728 N N . ALA A 1 98 ? 9.156 0.633 -3.475 1 89.69 98 ALA A N 1
ATOM 729 C CA . ALA A 1 98 ? 7.922 1.053 -2.816 1 89.69 98 ALA A CA 1
ATOM 730 C C . ALA A 1 98 ? 6.699 0.522 -3.555 1 89.69 98 ALA A C 1
ATOM 732 O O . ALA A 1 98 ? 5.695 0.166 -2.932 1 89.69 98 ALA A O 1
ATOM 733 N N . GLU A 1 99 ? 6.785 0.507 -4.875 1 90.31 99 GLU A N 1
ATOM 734 C CA . GLU A 1 99 ? 5.68 -0.019 -5.672 1 90.31 99 GLU A CA 1
ATOM 735 C C . GLU A 1 99 ? 5.469 -1.508 -5.41 1 90.31 99 GLU A C 1
ATOM 737 O O . GLU A 1 99 ? 4.336 -1.958 -5.227 1 90.31 99 GLU A O 1
ATOM 742 N N . LEU A 1 100 ? 6.527 -2.217 -5.328 1 89.44 100 LEU A N 1
ATOM 743 C CA . LEU A 1 100 ? 6.449 -3.652 -5.078 1 89.44 100 LEU A CA 1
ATOM 744 C C . LEU A 1 100 ? 5.938 -3.93 -3.668 1 89.44 100 LEU A C 1
ATOM 746 O O . LEU A 1 100 ? 5.129 -4.836 -3.465 1 89.44 100 LEU A O 1
ATOM 750 N N . ASP A 1 101 ? 6.375 -3.135 -2.777 1 89.19 101 ASP A N 1
ATOM 751 C CA . ASP A 1 101 ? 5.887 -3.244 -1.407 1 89.19 101 ASP A CA 1
ATOM 752 C C . ASP A 1 101 ? 4.375 -3.023 -1.344 1 89.19 101 ASP A C 1
ATOM 754 O O . ASP A 1 101 ? 3.666 -3.752 -0.647 1 89.19 101 ASP A O 1
ATOM 758 N N . ALA A 1 102 ? 3.945 -2.039 -2.088 1 88.88 102 ALA A N 1
ATOM 759 C CA . ALA A 1 102 ? 2.525 -1.701 -2.084 1 88.88 102 ALA A CA 1
ATOM 760 C C . ALA A 1 102 ? 1.69 -2.836 -2.67 1 88.88 102 ALA A C 1
ATOM 762 O O . ALA A 1 102 ? 0.556 -3.066 -2.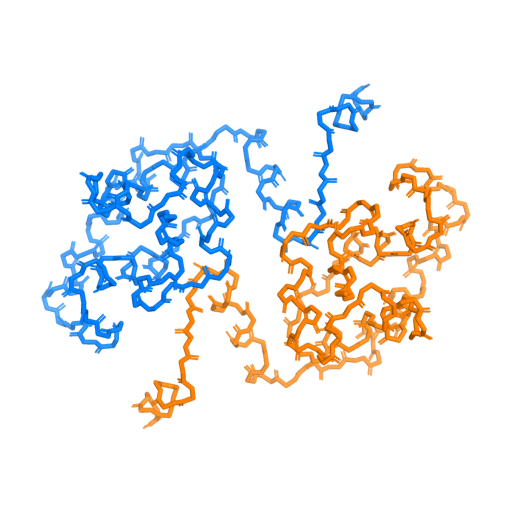244 1 88.88 102 ALA A O 1
ATOM 763 N N . LEU A 1 103 ? 2.266 -3.574 -3.498 1 89.31 103 LEU A N 1
ATOM 764 C CA . LEU A 1 103 ? 1.589 -4.719 -4.098 1 89.31 103 LEU A CA 1
ATOM 765 C C . LEU A 1 103 ? 1.663 -5.934 -3.182 1 89.31 103 LEU A C 1
ATOM 767 O O . LEU A 1 103 ? 1.102 -6.988 -3.494 1 89.31 103 LEU A O 1
ATOM 771 N N . GLY A 1 104 ? 2.359 -5.793 -2.039 1 88.62 104 GLY A N 1
ATOM 772 C CA . GLY A 1 104 ? 2.504 -6.891 -1.097 1 88.62 104 GLY A CA 1
ATOM 773 C C . GLY A 1 104 ? 3.697 -7.777 -1.393 1 88.62 104 GLY A C 1
ATOM 774 O O . GLY A 1 104 ? 3.82 -8.867 -0.833 1 88.62 104 GLY A O 1
ATOM 775 N N . VAL A 1 105 ? 4.578 -7.32 -2.264 1 89.06 105 VAL A N 1
ATOM 776 C CA . VAL A 1 105 ? 5.715 -8.117 -2.711 1 89.06 105 VAL A CA 1
ATOM 777 C C . VAL A 1 105 ? 6.973 -7.688 -1.96 1 89.06 105 VAL A C 1
ATOM 779 O O . VAL A 1 105 ? 7.301 -6.5 -1.912 1 89.06 105 VAL A O 1
ATOM 782 N N . ARG A 1 106 ? 7.578 -8.578 -1.356 1 86.25 106 ARG A N 1
ATOM 783 C CA . ARG A 1 106 ? 8.883 -8.305 -0.759 1 86.25 106 ARG A CA 1
ATOM 784 C C . ARG A 1 106 ? 10.008 -8.82 -1.648 1 86.25 106 ARG A C 1
ATOM 786 O O . ARG A 1 106 ? 10.07 -10.016 -1.952 1 86.25 106 ARG A O 1
ATOM 793 N N . VAL A 1 107 ? 10.672 -7.859 -2.178 1 70.88 107 VAL A N 1
ATOM 794 C CA . VAL A 1 107 ? 11.789 -8.242 -3.033 1 70.88 107 VAL A CA 1
ATOM 795 C C . VAL A 1 107 ? 13.102 -8.148 -2.248 1 70.88 107 VAL A C 1
ATOM 797 O O . VAL A 1 107 ? 13.258 -7.262 -1.404 1 70.88 107 VAL A O 1
ATOM 800 N N . ARG A 1 108 ? 13.766 -9.195 -2.135 1 62.81 108 ARG A N 1
ATOM 801 C CA . ARG A 1 108 ? 15.094 -9.172 -1.532 1 62.81 108 ARG A CA 1
ATOM 802 C C . ARG A 1 108 ? 16.141 -8.703 -2.535 1 62.81 108 ARG A C 1
ATOM 804 O O . ARG A 1 108 ? 15.945 -8.82 -3.746 1 62.81 108 ARG A O 1
ATOM 811 N N . SER A 1 109 ? 17.031 -7.797 -1.914 1 57.12 109 SER A N 1
ATOM 812 C CA . SER A 1 109 ? 18.141 -7.312 -2.734 1 57.12 109 SER A CA 1
ATOM 813 C C . SER A 1 109 ? 18.594 -8.375 -3.73 1 57.12 109 SER A C 1
ATOM 815 O O . SER A 1 109 ? 18.922 -8.062 -4.875 1 57.12 109 SER A O 1
ATOM 817 N N . GLU A 1 110 ? 18.75 -9.57 -3.234 1 54.5 110 GLU A N 1
ATOM 818 C CA . GLU A 1 110 ? 19.25 -10.633 -4.102 1 54.5 110 GLU A CA 1
ATOM 819 C C . GLU A 1 110 ? 18.297 -10.867 -5.277 1 54.5 110 GLU A C 1
ATOM 821 O O . GLU A 1 110 ? 18.719 -11.328 -6.34 1 54.5 110 GLU A O 1
ATOM 826 N N . ASP A 1 111 ? 17.094 -10.695 -5.059 1 57.53 111 ASP A N 1
ATOM 827 C CA . ASP A 1 111 ? 16.078 -10.906 -6.094 1 57.53 111 ASP A CA 1
ATOM 828 C C . ASP A 1 111 ? 16.141 -9.805 -7.148 1 57.53 111 ASP A C 1
ATOM 830 O O . ASP A 1 111 ? 15.719 -10.008 -8.289 1 57.53 111 ASP A O 1
ATOM 834 N N . LEU A 1 112 ? 16.391 -8.578 -6.695 1 55.81 112 LEU A N 1
ATOM 835 C CA . LEU A 1 112 ? 16.469 -7.43 -7.594 1 55.81 112 LEU A CA 1
ATOM 836 C C . LEU A 1 112 ? 17.688 -7.535 -8.508 1 55.81 112 LEU A C 1
ATOM 838 O O . LEU A 1 112 ? 17.672 -7.027 -9.633 1 55.81 112 LEU A O 1
ATOM 842 N N . ILE A 1 113 ? 18.766 -7.945 -7.992 1 47.19 113 ILE A N 1
ATOM 843 C CA . ILE A 1 113 ? 20 -8.039 -8.773 1 47.19 113 ILE A CA 1
ATOM 844 C C . ILE A 1 113 ? 19.812 -9.07 -9.891 1 47.19 113 ILE A C 1
ATOM 846 O O . ILE A 1 113 ? 20.344 -8.898 -10.992 1 47.19 113 ILE A O 1
ATOM 850 N N . ALA A 1 114 ? 19.25 -10.086 -9.719 1 45.5 114 ALA A N 1
ATOM 851 C CA . ALA A 1 114 ? 19.234 -11.117 -10.75 1 45.5 114 ALA A CA 1
ATOM 852 C C . ALA A 1 114 ? 18.469 -10.656 -11.984 1 45.5 114 ALA A C 1
ATOM 854 O O . ALA A 1 114 ? 18.5 -11.312 -13.031 1 45.5 114 ALA A O 1
ATOM 855 N N . GLN A 1 115 ? 17.609 -9.781 -11.906 1 41.94 115 GLN A N 1
ATOM 856 C CA . GLN A 1 115 ? 16.938 -9.344 -13.125 1 41.94 115 GLN A CA 1
ATOM 857 C C . GLN A 1 115 ? 17.844 -8.422 -13.945 1 41.94 115 GLN A C 1
ATOM 859 O O . GLN A 1 115 ? 17.484 -8.031 -15.062 1 41.94 115 GLN A O 1
ATOM 864 N N . SER A 1 116 ? 18.906 -7.852 -13.422 1 33.69 116 SER A N 1
ATOM 865 C CA . SER A 1 116 ? 19.844 -7.156 -14.297 1 33.69 116 SER A CA 1
ATOM 866 C C . SER A 1 116 ? 20.719 -8.141 -15.078 1 33.69 116 SER A C 1
ATOM 868 O O . SER A 1 116 ? 21.109 -9.18 -14.555 1 33.69 116 SER A O 1
ATOM 870 N N . MET B 1 1 ? 0.301 -19.578 18.188 1 59.81 1 MET B N 1
ATOM 871 C CA . MET B 1 1 ? 0.059 -18.312 17.484 1 59.81 1 MET B CA 1
ATOM 872 C C . MET B 1 1 ? 0.18 -18.5 15.977 1 59.81 1 MET B C 1
ATOM 874 O O . MET B 1 1 ? 1.086 -19.188 15.5 1 59.81 1 MET B O 1
ATOM 878 N N . THR B 1 2 ? -0.907 -18.312 15.195 1 88.5 2 THR B N 1
ATOM 879 C CA . THR B 1 2 ? -0.903 -18.594 13.758 1 88.5 2 THR B CA 1
ATOM 880 C C . THR B 1 2 ? 0.008 -17.609 13.023 1 88.5 2 THR B C 1
ATOM 882 O O . THR B 1 2 ? 0.188 -16.469 13.469 1 88.5 2 THR B O 1
ATOM 885 N N . ASP B 1 3 ? 0.865 -18.156 12.156 1 96.38 3 ASP B N 1
ATOM 886 C CA . ASP B 1 3 ? 1.812 -17.344 11.391 1 96.38 3 ASP B CA 1
ATOM 887 C C . ASP B 1 3 ? 1.086 -16.312 10.531 1 96.38 3 ASP B C 1
ATOM 889 O O . ASP B 1 3 ? 0.034 -16.609 9.961 1 96.38 3 ASP B O 1
ATOM 893 N N . PRO B 1 4 ? 1.644 -15.133 10.516 1 95.75 4 PRO B N 1
ATOM 894 C CA . PRO B 1 4 ? 1.036 -14.141 9.625 1 95.75 4 PRO B CA 1
ATOM 895 C C . PRO B 1 4 ? 1.187 -14.516 8.148 1 95.75 4 PRO B C 1
ATOM 897 O O . PRO B 1 4 ? 2.053 -15.32 7.797 1 95.75 4 PRO B O 1
ATOM 900 N N . VAL B 1 5 ? 0.415 -13.938 7.348 1 96.94 5 VAL B N 1
ATOM 901 C CA . VAL B 1 5 ? 0.448 -14.141 5.902 1 96.94 5 VAL B CA 1
ATOM 902 C C . VAL B 1 5 ? 1.841 -13.82 5.363 1 96.94 5 VAL B C 1
ATOM 904 O O . VAL B 1 5 ? 2.346 -14.508 4.477 1 96.94 5 VAL B O 1
ATOM 907 N N . SER B 1 6 ? 2.488 -12.82 5.957 1 94.81 6 SER B N 1
ATOM 908 C CA . SER B 1 6 ? 3.785 -12.352 5.484 1 94.81 6 SER B CA 1
ATOM 909 C C . SER B 1 6 ? 4.891 -13.344 5.816 1 94.81 6 SER B C 1
ATOM 911 O O . SER B 1 6 ? 6.047 -13.148 5.43 1 94.81 6 SER B O 1
ATOM 913 N N . SER B 1 7 ? 4.547 -14.406 6.531 1 96.25 7 SER B N 1
ATOM 914 C CA . SER B 1 7 ? 5.527 -15.469 6.734 1 96.25 7 SER B CA 1
ATOM 915 C C . SER B 1 7 ? 5.68 -16.328 5.48 1 96.25 7 SER B C 1
ATOM 917 O O . SER B 1 7 ? 6.637 -17.094 5.359 1 96.25 7 SER B O 1
ATOM 919 N N . ILE B 1 8 ? 4.738 -16.266 4.605 1 95.62 8 ILE B N 1
ATOM 920 C CA . ILE B 1 8 ? 4.828 -16.953 3.318 1 95.62 8 ILE B CA 1
ATOM 921 C C . ILE B 1 8 ? 5.828 -16.219 2.422 1 95.62 8 ILE B C 1
ATOM 923 O O . ILE B 1 8 ? 5.84 -14.984 2.371 1 95.62 8 ILE B O 1
ATOM 927 N N . ARG B 1 9 ? 6.598 -17.016 1.8 1 93.06 9 ARG B N 1
ATOM 928 C CA . ARG B 1 9 ? 7.645 -16.484 0.936 1 93.06 9 ARG B CA 1
ATOM 929 C C . ARG B 1 9 ? 7.086 -15.438 -0.022 1 93.06 9 ARG B C 1
ATOM 931 O O . ARG B 1 9 ? 6.012 -15.625 -0.595 1 93.06 9 ARG B O 1
ATOM 938 N N . ASN B 1 10 ? 7.828 -14.312 -0.222 1 93.19 10 ASN B N 1
ATOM 939 C CA . ASN B 1 10 ? 7.551 -13.258 -1.188 1 93.19 10 ASN B CA 1
ATOM 940 C C . ASN B 1 10 ? 6.566 -12.234 -0.632 1 93.19 10 ASN B C 1
ATOM 942 O O . ASN B 1 10 ? 6.449 -11.125 -1.164 1 93.19 10 ASN B O 1
ATOM 946 N N . LEU B 1 11 ? 5.789 -12.57 0.362 1 95.31 11 LEU B N 1
ATOM 947 C CA . LEU B 1 11 ? 4.699 -11.711 0.816 1 95.31 11 LEU B CA 1
ATOM 948 C C . LEU B 1 11 ? 5.152 -10.82 1.971 1 95.31 11 LEU B C 1
ATOM 950 O O . LEU B 1 11 ? 5.879 -11.273 2.857 1 95.31 11 LEU B O 1
ATOM 954 N N . GLY B 1 12 ? 4.66 -9.625 1.932 1 91.56 12 GLY B N 1
ATOM 955 C CA . GLY B 1 12 ? 5.055 -8.672 2.951 1 91.56 12 GLY B CA 1
ATOM 956 C C . GLY B 1 12 ? 3.887 -8.133 3.756 1 91.56 12 GLY B C 1
ATOM 957 O O . GLY B 1 12 ? 2.77 -8.648 3.654 1 91.56 12 GLY B O 1
ATOM 958 N N . PRO B 1 13 ? 4.164 -7.086 4.551 1 89.75 13 PRO B N 1
ATOM 959 C CA . PRO B 1 13 ? 3.154 -6.543 5.465 1 89.75 13 PRO B CA 1
ATOM 960 C C . PRO B 1 13 ? 1.928 -6 4.738 1 89.75 13 PRO B C 1
ATOM 962 O O . PRO B 1 13 ? 0.812 -6.074 5.258 1 89.75 13 PRO B O 1
ATOM 965 N N . ALA B 1 14 ? 2.152 -5.418 3.6 1 90.19 14 ALA B N 1
ATOM 966 C CA . ALA B 1 14 ? 1.01 -4.926 2.834 1 90.19 14 ALA B CA 1
ATOM 967 C C . ALA B 1 14 ? 0.054 -6.062 2.484 1 90.19 14 ALA B C 1
ATOM 969 O O . ALA B 1 14 ? -1.162 -5.867 2.434 1 90.19 14 ALA B O 1
ATOM 970 N N . MET B 1 15 ? 0.587 -7.227 2.32 1 94.25 15 MET B N 1
ATOM 971 C CA . MET B 1 15 ? -0.26 -8.383 2.043 1 94.25 15 MET B CA 1
ATOM 972 C C . MET B 1 15 ? -1.01 -8.82 3.295 1 94.25 15 MET B C 1
ATOM 974 O O . MET B 1 15 ? -2.154 -9.273 3.215 1 94.25 15 MET B O 1
ATOM 978 N N . ASP B 1 16 ? -0.329 -8.68 4.449 1 93.88 16 ASP B N 1
ATOM 979 C CA . ASP B 1 16 ? -1.046 -8.914 5.699 1 93.88 16 ASP B CA 1
ATOM 980 C C . ASP B 1 16 ? -2.311 -8.062 5.777 1 93.88 16 ASP B C 1
ATOM 982 O O . ASP B 1 16 ? -3.391 -8.57 6.086 1 93.88 16 ASP B O 1
ATOM 986 N N . GLU B 1 17 ? -2.211 -6.816 5.445 1 91.12 17 GLU B N 1
ATOM 987 C CA . GLU B 1 17 ? -3.32 -5.871 5.547 1 91.12 17 GLU B CA 1
ATOM 988 C C . GLU B 1 17 ? -4.41 -6.191 4.527 1 91.12 17 GLU B C 1
ATOM 990 O O . GLU B 1 17 ? -5.598 -6.184 4.859 1 91.12 17 GLU B O 1
ATOM 995 N N . ALA B 1 18 ? -4.012 -6.449 3.332 1 94.31 18 ALA B N 1
ATOM 996 C CA . ALA B 1 18 ? -4.973 -6.766 2.277 1 94.31 18 ALA B CA 1
ATOM 997 C C . ALA B 1 18 ? -5.738 -8.047 2.598 1 94.31 18 ALA B C 1
ATOM 999 O O . ALA B 1 18 ? -6.957 -8.109 2.422 1 94.31 18 ALA B O 1
ATOM 1000 N N . CYS B 1 19 ? -5.039 -9.047 3.109 1 96.81 19 CYS B N 1
ATOM 1001 C CA . CYS B 1 19 ? -5.668 -10.305 3.486 1 96.81 19 CYS B CA 1
ATOM 1002 C C . CYS B 1 19 ? -6.625 -10.109 4.656 1 96.81 19 CYS B C 1
ATOM 1004 O O . CYS B 1 19 ? -7.73 -10.656 4.66 1 96.81 19 CYS B O 1
ATOM 1006 N N . ALA B 1 20 ? -6.203 -9.312 5.562 1 94.25 20 ALA B N 1
ATOM 1007 C CA . ALA B 1 20 ? -7.086 -9.055 6.699 1 94.25 20 ALA B CA 1
ATOM 1008 C C . ALA B 1 20 ? -8.391 -8.406 6.242 1 94.25 20 ALA B C 1
ATOM 1010 O O . ALA B 1 20 ? -9.477 -8.797 6.68 1 94.25 20 ALA B O 1
ATOM 1011 N N . ARG B 1 21 ? -8.281 -7.469 5.387 1 92.19 21 ARG B N 1
ATOM 1012 C CA . ARG B 1 21 ? -9.469 -6.828 4.832 1 92.19 21 ARG B CA 1
ATOM 1013 C C . ARG B 1 21 ? -10.359 -7.844 4.129 1 92.19 21 ARG B C 1
ATOM 1015 O O . ARG B 1 21 ? -11.586 -7.695 4.109 1 92.19 21 ARG B O 1
ATOM 1022 N N . ALA B 1 22 ? -9.734 -8.852 3.551 1 96.5 22 ALA B N 1
ATOM 1023 C CA . ALA B 1 22 ? -10.438 -9.867 2.775 1 96.5 22 ALA B CA 1
ATOM 1024 C C . ALA B 1 22 ? -10.898 -11.016 3.668 1 96.5 22 ALA B C 1
ATOM 1026 O O . ALA B 1 22 ? -11.422 -12.016 3.178 1 96.5 22 ALA B O 1
ATOM 1027 N N . GLY B 1 23 ? -10.641 -10.93 4.938 1 96.88 23 GLY B N 1
ATOM 1028 C CA . GLY B 1 23 ? -11.086 -11.938 5.883 1 96.88 23 GLY B CA 1
ATOM 1029 C C . GLY B 1 23 ? -10.117 -13.094 6.027 1 96.88 23 GLY B C 1
ATOM 1030 O O . GLY B 1 23 ? -10.5 -14.18 6.473 1 96.88 23 GLY B O 1
ATOM 1031 N N . ILE B 1 24 ? -8.867 -12.922 5.594 1 97.88 24 ILE B N 1
ATOM 1032 C CA . ILE B 1 24 ? -7.809 -13.914 5.711 1 97.88 24 ILE B CA 1
ATOM 1033 C C . ILE B 1 24 ? -6.793 -13.461 6.762 1 97.88 24 ILE B C 1
ATOM 1035 O O . ILE B 1 24 ? -6.051 -12.5 6.543 1 97.88 24 ILE B O 1
ATOM 1039 N N . HIS B 1 25 ? -6.66 -14.258 7.844 1 97.06 25 HIS B N 1
ATOM 1040 C CA . HIS B 1 25 ? -5.957 -13.664 8.977 1 97.06 25 HIS B CA 1
ATOM 1041 C C . HIS B 1 25 ? -4.695 -14.453 9.312 1 97.06 25 HIS B C 1
ATOM 1043 O O . HIS B 1 25 ? -3.973 -14.109 10.25 1 97.06 25 HIS B O 1
ATOM 1049 N N . SER B 1 26 ? -4.488 -15.523 8.477 1 97.94 26 SER B N 1
ATOM 1050 C CA . SER B 1 26 ? -3.299 -16.312 8.773 1 97.94 26 SER B CA 1
ATOM 1051 C C . SER B 1 26 ? -2.762 -17 7.52 1 97.94 26 SER B C 1
ATOM 1053 O O . SER B 1 26 ? -3.48 -17.141 6.527 1 97.94 26 SER B O 1
ATOM 1055 N N . ALA B 1 27 ? -1.478 -17.375 7.645 1 98.12 27 ALA B N 1
ATOM 1056 C CA . ALA B 1 27 ? -0.868 -18.141 6.566 1 98.12 27 ALA B CA 1
ATOM 1057 C C . ALA B 1 27 ? -1.624 -19.453 6.332 1 98.12 27 ALA B C 1
ATOM 1059 O O . ALA B 1 27 ? -1.809 -19.875 5.188 1 98.12 27 ALA B O 1
ATOM 1060 N N . GLU B 1 28 ? -2.059 -20 7.375 1 98.06 28 GLU B N 1
ATOM 1061 C CA . GLU B 1 28 ? -2.801 -21.25 7.293 1 98.06 28 GLU B CA 1
ATOM 1062 C C . GLU B 1 28 ? -4.113 -21.062 6.535 1 98.06 28 GLU B C 1
ATOM 1064 O O . GLU B 1 28 ? -4.457 -21.891 5.676 1 98.06 28 GLU B O 1
ATOM 1069 N N . GLU B 1 29 ? -4.812 -20.047 6.879 1 98.19 29 GLU B N 1
ATOM 1070 C CA . GLU B 1 29 ? -6.066 -19.75 6.188 1 98.19 29 GLU B CA 1
ATOM 1071 C C . GLU B 1 29 ? -5.828 -19.5 4.699 1 98.19 29 GLU B C 1
ATOM 1073 O O . GLU B 1 29 ? -6.602 -19.969 3.857 1 98.19 29 GLU B O 1
ATOM 1078 N N . LEU B 1 30 ? -4.766 -18.797 4.414 1 98.5 30 LEU B N 1
ATOM 1079 C CA . LEU B 1 30 ? -4.438 -18.5 3.023 1 98.5 30 LEU B CA 1
ATOM 1080 C C . LEU B 1 30 ? -4.113 -19.781 2.262 1 98.5 30 LEU B C 1
ATOM 1082 O O . LEU B 1 30 ? -4.582 -19.969 1.136 1 98.5 30 LEU B O 1
ATOM 1086 N N . ARG B 1 31 ? -3.395 -20.672 2.877 1 98.12 31 ARG B N 1
ATOM 1087 C CA . ARG B 1 31 ? -3.057 -21.953 2.256 1 98.12 31 ARG B CA 1
ATOM 1088 C C . ARG B 1 31 ? -4.305 -22.797 2.006 1 98.12 31 ARG B C 1
ATOM 1090 O O . ARG B 1 31 ? -4.426 -23.438 0.966 1 98.12 31 ARG B O 1
ATOM 1097 N N . ALA B 1 32 ? -5.191 -22.688 2.914 1 98.06 32 ALA B N 1
ATOM 1098 C CA . ALA B 1 32 ? -6.426 -23.469 2.785 1 98.06 32 ALA B CA 1
ATOM 1099 C C . ALA B 1 32 ? -7.293 -22.922 1.651 1 98.06 32 ALA B C 1
ATOM 1101 O O . ALA B 1 32 ? -7.922 -23.703 0.922 1 98.06 32 ALA B O 1
ATOM 1102 N N . LEU B 1 33 ? -7.352 -21.703 1.448 1 98.06 33 LEU B N 1
ATOM 1103 C CA . LEU B 1 33 ? -8.172 -21.062 0.43 1 98.06 33 LEU B CA 1
ATOM 1104 C C . LEU B 1 33 ? -7.566 -21.25 -0.957 1 98.06 33 LEU B C 1
ATOM 1106 O O . LEU B 1 33 ? -8.289 -21.453 -1.933 1 98.06 33 LEU B O 1
ATOM 1110 N N . GLY B 1 34 ? -6.215 -21.062 -0.989 1 98.31 34 GLY B N 1
ATOM 1111 C CA . GLY B 1 34 ? -5.512 -21.094 -2.264 1 98.31 34 GLY B CA 1
ATOM 1112 C C . GLY B 1 34 ? -5.41 -19.719 -2.916 1 98.31 34 GLY B C 1
ATOM 1113 O O . GLY B 1 34 ? -6.168 -18.812 -2.578 1 98.31 34 GLY B O 1
ATOM 1114 N N . ALA B 1 35 ? -4.586 -19.656 -3.898 1 98.38 35 ALA B N 1
ATOM 1115 C CA . ALA B 1 35 ? -4.223 -18.375 -4.496 1 98.38 35 ALA B CA 1
ATOM 1116 C C . ALA B 1 35 ? -5.398 -17.766 -5.254 1 98.38 35 ALA B C 1
ATOM 1118 O O . ALA B 1 35 ? -5.688 -16.578 -5.117 1 98.38 35 ALA B O 1
ATOM 1119 N N . ASP B 1 36 ? -6.094 -18.547 -6.031 1 98.5 36 ASP B N 1
ATOM 1120 C CA . ASP B 1 36 ? -7.156 -18.016 -6.883 1 98.5 36 ASP B CA 1
ATOM 1121 C C . ASP B 1 36 ? -8.305 -17.453 -6.047 1 98.5 36 ASP B C 1
ATOM 1123 O O . ASP B 1 36 ? -8.734 -16.328 -6.258 1 98.5 36 ASP B O 1
ATOM 1127 N N . ALA B 1 37 ? -8.742 -18.234 -5.121 1 98.44 37 ALA B N 1
ATOM 1128 C CA . ALA B 1 37 ? -9.836 -17.797 -4.262 1 98.44 37 ALA B CA 1
ATOM 1129 C C . ALA B 1 37 ? -9.43 -16.609 -3.4 1 98.44 37 ALA B C 1
ATOM 1131 O O . ALA B 1 37 ? -10.195 -15.656 -3.232 1 98.44 37 ALA B O 1
ATOM 1132 N N . ALA B 1 38 ? -8.242 -16.688 -2.885 1 98.62 38 ALA B N 1
ATOM 1133 C CA . ALA B 1 38 ? -7.738 -15.586 -2.07 1 98.62 38 ALA B CA 1
ATOM 1134 C C . ALA B 1 38 ? -7.656 -14.297 -2.883 1 98.62 38 ALA B C 1
ATOM 1136 O O . ALA B 1 38 ? -8.094 -13.234 -2.428 1 98.62 38 ALA B O 1
ATOM 1137 N N . TYR B 1 39 ? -7.109 -14.383 -4.121 1 98.5 39 TYR B N 1
ATOM 1138 C CA . TYR B 1 39 ? -6.934 -13.195 -4.941 1 98.5 39 TYR B CA 1
ATOM 1139 C C . TYR B 1 39 ? -8.281 -12.594 -5.332 1 98.5 39 TYR B C 1
ATOM 1141 O O . TYR B 1 39 ? -8.43 -11.375 -5.387 1 98.5 39 TYR B O 1
ATOM 1149 N N . ALA B 1 40 ? -9.227 -13.445 -5.551 1 98.5 40 ALA B N 1
ATOM 1150 C CA . ALA B 1 40 ? -10.578 -12.961 -5.82 1 98.5 40 ALA B CA 1
ATOM 1151 C C . ALA B 1 40 ? -11.125 -12.164 -4.641 1 98.5 40 ALA B C 1
ATOM 1153 O O . ALA B 1 40 ? -11.734 -11.109 -4.828 1 98.5 40 ALA B O 1
ATOM 1154 N N . ARG B 1 41 ? -10.859 -12.617 -3.457 1 98.06 41 ARG B N 1
ATOM 1155 C CA . ARG B 1 41 ? -11.32 -11.898 -2.271 1 98.06 41 ARG B CA 1
ATO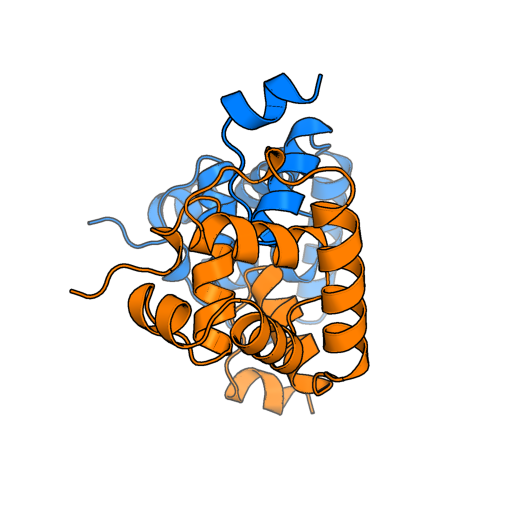M 1156 C C . ARG B 1 41 ? -10.586 -10.57 -2.111 1 98.06 41 ARG B C 1
ATOM 1158 O O . ARG B 1 41 ? -11.188 -9.57 -1.713 1 98.06 41 ARG B O 1
ATOM 1165 N N . LEU B 1 42 ? -9.312 -10.641 -2.377 1 97.75 42 LEU B N 1
ATOM 1166 C CA . LEU B 1 42 ? -8.547 -9.406 -2.334 1 97.75 42 LEU B CA 1
ATOM 1167 C C . LEU B 1 42 ? -9.141 -8.367 -3.279 1 97.75 42 LEU B C 1
ATOM 1169 O O . LEU B 1 42 ? -9.359 -7.215 -2.889 1 97.75 42 LEU B O 1
ATOM 1173 N N . LEU B 1 43 ? -9.469 -8.781 -4.547 1 97.62 43 LEU B N 1
ATOM 1174 C CA . LEU B 1 43 ? -10.062 -7.863 -5.512 1 97.62 43 LEU B CA 1
ATOM 1175 C C . LEU B 1 43 ? -11.414 -7.363 -5.027 1 97.62 43 LEU B C 1
ATOM 1177 O O . LEU B 1 43 ? -11.719 -6.172 -5.133 1 97.62 43 LEU B O 1
ATOM 1181 N N . ALA B 1 44 ? -12.141 -8.18 -4.441 1 97.19 44 ALA B N 1
ATOM 1182 C CA . ALA B 1 44 ? -13.484 -7.832 -3.994 1 97.19 44 ALA B CA 1
ATOM 1183 C C . ALA B 1 44 ? -13.445 -6.789 -2.883 1 97.19 44 ALA B C 1
ATOM 1185 O O . ALA B 1 44 ? -14.375 -5.988 -2.736 1 97.19 44 ALA B O 1
ATOM 1186 N N . THR B 1 45 ? -12.328 -6.789 -2.182 1 95.62 45 THR B N 1
ATOM 1187 C CA . THR B 1 45 ? -12.227 -5.871 -1.055 1 95.62 45 THR B CA 1
ATOM 1188 C C . THR B 1 45 ? -11.367 -4.656 -1.421 1 95.62 45 THR B C 1
ATOM 1190 O O . THR B 1 45 ? -10.938 -3.91 -0.543 1 95.62 45 THR B O 1
ATOM 1193 N N . GLY B 1 46 ? -11.07 -4.512 -2.707 1 95.12 46 GLY B N 1
ATOM 1194 C CA . GLY B 1 46 ? -10.602 -3.221 -3.191 1 95.12 46 GLY B CA 1
ATOM 1195 C C . GLY B 1 46 ? -9.148 -3.234 -3.617 1 95.12 46 GLY B C 1
ATOM 1196 O O . GLY B 1 46 ? -8.625 -2.227 -4.102 1 95.12 46 GLY B O 1
ATOM 1197 N N . THR B 1 47 ? -8.492 -4.359 -3.457 1 95.25 47 THR B N 1
ATOM 1198 C CA . THR B 1 47 ? -7.121 -4.445 -3.945 1 95.25 47 THR B CA 1
ATOM 1199 C C . THR B 1 47 ? -7.066 -4.172 -5.445 1 95.25 47 THR B C 1
ATOM 1201 O O . THR B 1 47 ? -7.871 -4.711 -6.211 1 95.25 47 THR B O 1
ATOM 1204 N N . ARG B 1 48 ? -6.125 -3.33 -5.824 1 92.81 48 ARG B N 1
ATOM 1205 C CA . ARG B 1 48 ? -5.938 -3.068 -7.246 1 92.81 48 ARG B CA 1
ATOM 1206 C C . ARG B 1 48 ? -5.371 -4.293 -7.961 1 92.81 48 ARG B C 1
ATOM 1208 O O . ARG B 1 48 ? -4.336 -4.828 -7.551 1 92.81 48 ARG B O 1
ATOM 1215 N N . PRO B 1 49 ? -6.051 -4.684 -9.008 1 96.44 49 PRO B N 1
ATOM 1216 C CA . PRO B 1 49 ? -5.512 -5.848 -9.719 1 96.44 49 PRO B CA 1
ATOM 1217 C C . PRO B 1 49 ? -4.145 -5.574 -10.344 1 96.44 49 PRO B C 1
ATOM 1219 O O . PRO B 1 49 ? -3.965 -4.562 -11.023 1 96.44 49 PRO B O 1
ATOM 1222 N N . HIS B 1 50 ? -3.316 -6.406 -10.109 1 96.38 50 HIS B N 1
ATOM 1223 C CA . HIS B 1 50 ? -1.973 -6.383 -10.68 1 96.38 50 HIS B CA 1
ATOM 1224 C C . HIS B 1 50 ? -1.407 -7.789 -10.812 1 96.38 50 HIS B C 1
ATOM 1226 O O . HIS B 1 50 ? -1.38 -8.547 -9.844 1 96.38 50 HIS B O 1
ATOM 1232 N N . PHE B 1 51 ? -0.966 -8.078 -12 1 97.19 51 PHE B N 1
ATOM 1233 C CA . PHE B 1 51 ? -0.526 -9.445 -12.273 1 97.19 51 PHE B CA 1
ATOM 1234 C C . PHE B 1 51 ? 0.603 -9.844 -11.328 1 97.19 51 PHE B C 1
ATOM 1236 O O . PHE B 1 51 ? 0.656 -10.984 -10.859 1 97.19 51 PHE B O 1
ATOM 1243 N N . ILE B 1 52 ? 1.519 -8.992 -10.945 1 94.56 52 ILE B N 1
ATOM 1244 C CA . ILE B 1 52 ? 2.637 -9.289 -10.055 1 94.56 52 ILE B CA 1
ATOM 1245 C C . ILE B 1 52 ? 2.111 -9.695 -8.68 1 94.56 52 ILE B C 1
ATOM 1247 O O . ILE B 1 52 ? 2.584 -10.664 -8.086 1 94.56 52 ILE B O 1
ATOM 1251 N N . GLY B 1 53 ? 1.109 -8.992 -8.227 1 94.81 53 GLY B N 1
ATOM 1252 C CA . GLY B 1 53 ? 0.519 -9.352 -6.949 1 94.81 53 GLY B CA 1
ATOM 1253 C C . GLY B 1 53 ? -0.062 -10.758 -6.934 1 94.81 53 GLY B C 1
ATOM 1254 O O . GLY B 1 53 ? 0.074 -11.477 -5.945 1 94.81 53 GLY B O 1
ATOM 1255 N N . TYR B 1 54 ? -0.706 -11.07 -8.008 1 97.44 54 TYR B N 1
ATOM 1256 C CA . TYR B 1 54 ? -1.294 -12.406 -8.125 1 97.44 54 TYR B CA 1
ATOM 1257 C C . TYR B 1 54 ? -0.211 -13.469 -8.219 1 97.44 54 TYR B C 1
ATOM 1259 O O . TYR B 1 54 ? -0.234 -14.453 -7.477 1 97.44 54 TYR B O 1
ATOM 1267 N N . TYR B 1 55 ? 0.69 -13.242 -9.086 1 95.44 55 TYR B N 1
ATOM 1268 C CA . TYR B 1 55 ? 1.663 -14.289 -9.383 1 95.44 55 TYR B CA 1
ATOM 1269 C C . TYR B 1 55 ? 2.615 -14.5 -8.211 1 95.44 55 TYR B C 1
ATOM 1271 O O . TYR B 1 55 ? 3.047 -15.625 -7.953 1 95.44 55 TYR B O 1
ATOM 1279 N N . VAL B 1 56 ? 2.896 -13.508 -7.422 1 95.19 56 VAL B N 1
ATOM 1280 C CA . VAL B 1 56 ? 3.738 -13.68 -6.242 1 95.19 56 VAL B CA 1
ATOM 1281 C C . VAL B 1 56 ? 2.996 -14.492 -5.188 1 95.19 56 VAL B C 1
ATOM 1283 O O . VAL B 1 56 ? 3.609 -15.273 -4.453 1 95.19 56 VAL B O 1
ATOM 1286 N N . LEU B 1 57 ? 1.724 -14.289 -5.137 1 96.56 57 LEU B N 1
ATOM 1287 C CA . LEU B 1 57 ? 0.889 -15.078 -4.242 1 96.56 57 LEU B CA 1
ATOM 1288 C C . LEU B 1 57 ? 0.957 -16.562 -4.602 1 96.56 57 LEU B C 1
ATOM 1290 O O . LEU B 1 57 ? 1.154 -17.406 -3.729 1 96.56 57 LEU B O 1
ATOM 1294 N N . VAL B 1 58 ? 0.821 -16.891 -5.875 1 97.94 58 VAL B N 1
ATOM 1295 C CA . VAL B 1 58 ? 0.86 -18.25 -6.363 1 97.94 58 VAL B CA 1
ATOM 1296 C C . VAL B 1 58 ? 2.215 -18.891 -6.039 1 97.94 58 VAL B C 1
ATOM 1298 O O . VAL B 1 58 ? 2.281 -19.969 -5.457 1 97.94 58 VAL B O 1
ATOM 1301 N N . MET B 1 59 ? 3.254 -18.156 -6.414 1 96.81 59 MET B N 1
ATOM 1302 C CA . MET B 1 59 ? 4.605 -18.656 -6.203 1 96.81 59 MET B CA 1
ATOM 1303 C C . MET B 1 59 ? 4.895 -18.828 -4.715 1 96.81 59 MET B C 1
ATOM 1305 O O . MET B 1 59 ? 5.484 -19.828 -4.301 1 96.81 59 MET B O 1
ATOM 1309 N N . GLY B 1 60 ? 4.445 -17.922 -3.928 1 96.56 60 GLY B N 1
ATOM 1310 C CA . GLY B 1 60 ? 4.637 -17.984 -2.488 1 96.56 60 GLY B CA 1
ATOM 1311 C C . GLY B 1 60 ? 3.967 -19.203 -1.859 1 96.56 60 GLY B C 1
ATOM 1312 O O . GLY B 1 60 ? 4.562 -19.875 -1.024 1 96.56 60 GLY B O 1
ATOM 1313 N N . LEU B 1 61 ? 2.791 -19.469 -2.271 1 97.69 61 LEU B N 1
ATOM 1314 C CA . LEU B 1 61 ? 2.062 -20.609 -1.728 1 97.69 61 LEU B CA 1
ATOM 1315 C C . LEU B 1 61 ? 2.707 -21.922 -2.158 1 97.69 61 LEU B C 1
ATOM 1317 O O . LEU B 1 61 ? 2.547 -22.953 -1.488 1 97.69 61 LEU B O 1
ATOM 1321 N N . GLN B 1 62 ? 3.494 -21.922 -3.246 1 96.94 62 GLN B N 1
ATOM 1322 C CA . GLN B 1 62 ? 4.215 -23.094 -3.725 1 96.94 62 GLN B CA 1
ATOM 1323 C C . GLN B 1 62 ? 5.605 -23.188 -3.098 1 96.94 62 GLN B C 1
ATOM 1325 O O . GLN B 1 62 ? 6.352 -24.125 -3.354 1 96.94 62 GLN B O 1
ATOM 1330 N N . GLY B 1 63 ? 6.008 -22.109 -2.346 1 95.31 63 GLY B N 1
ATOM 1331 C CA . GLY B 1 63 ? 7.332 -22.062 -1.74 1 95.31 63 GLY B CA 1
ATOM 1332 C C . GLY B 1 63 ? 8.43 -21.734 -2.732 1 95.31 63 GLY B C 1
ATOM 1333 O O . GLY B 1 63 ? 9.594 -22.094 -2.521 1 95.31 63 GLY B O 1
ATOM 1334 N N . ARG B 1 64 ? 8.07 -21.062 -3.801 1 94.56 64 ARG B N 1
ATOM 1335 C CA . ARG B 1 64 ? 9.016 -20.734 -4.859 1 94.56 64 ARG B CA 1
ATOM 1336 C C . ARG B 1 64 ? 9.242 -19.219 -4.93 1 94.56 64 ARG B C 1
ATOM 1338 O O . ARG B 1 64 ? 8.336 -18.438 -4.648 1 94.56 64 ARG B O 1
ATOM 1345 N N . PRO B 1 65 ? 10.492 -18.906 -5.348 1 92.5 65 PRO B N 1
ATOM 1346 C CA . PRO B 1 65 ? 10.719 -17.484 -5.582 1 92.5 65 PRO B CA 1
ATOM 1347 C C . PRO B 1 65 ? 9.938 -16.953 -6.789 1 92.5 65 PRO B C 1
ATOM 1349 O O . PRO B 1 65 ? 9.68 -17.703 -7.734 1 92.5 65 PRO B O 1
ATOM 1352 N N . TRP B 1 66 ? 9.586 -15.648 -6.719 1 86.5 66 TRP B N 1
ATOM 1353 C CA . TRP B 1 66 ? 8.68 -15.07 -7.715 1 86.5 66 TRP B CA 1
ATOM 1354 C C . TRP B 1 66 ? 9.305 -15.125 -9.109 1 86.5 66 TRP B C 1
ATOM 1356 O O . TRP B 1 66 ? 8.594 -15.234 -10.109 1 86.5 66 TRP B O 1
ATOM 1366 N N . ASN B 1 67 ? 10.586 -15.102 -9.188 1 86.75 67 ASN B N 1
ATOM 1367 C CA . ASN B 1 67 ? 11.234 -15.062 -10.5 1 86.75 67 ASN B CA 1
ATOM 1368 C C . ASN B 1 67 ? 11.391 -16.453 -11.094 1 86.75 67 ASN B C 1
ATOM 1370 O O . ASN B 1 67 ? 12.008 -16.625 -12.141 1 86.75 67 ASN B O 1
ATOM 1374 N N . ASP B 1 68 ? 10.898 -17.406 -10.555 1 90.94 68 ASP B N 1
ATOM 1375 C CA . ASP B 1 68 ? 10.906 -18.781 -11.031 1 90.94 68 ASP B CA 1
ATOM 1376 C C . ASP B 1 68 ? 9.789 -19.031 -12.047 1 90.94 68 ASP B C 1
ATOM 1378 O O . ASP B 1 68 ? 9.82 -20 -12.805 1 90.94 68 ASP B O 1
ATOM 1382 N N . CYS B 1 69 ? 8.773 -18.234 -12 1 91.19 69 CYS B N 1
ATOM 1383 C CA . CYS B 1 69 ? 7.648 -18.359 -12.914 1 91.19 69 CYS B CA 1
ATOM 1384 C C . CYS B 1 69 ? 8.023 -17.875 -14.305 1 91.19 69 CYS B C 1
ATOM 1386 O O . CYS B 1 69 ? 8.281 -16.688 -14.508 1 91.19 69 CYS B O 1
ATOM 1388 N N . LYS B 1 70 ? 8.047 -18.828 -15.289 1 93.31 70 LYS B N 1
ATOM 1389 C CA . LYS B 1 70 ? 8.477 -18.438 -16.625 1 93.31 70 LYS B CA 1
ATOM 1390 C C . LYS B 1 70 ? 7.699 -19.203 -17.688 1 93.31 70 LYS B C 1
ATOM 1392 O O . LYS B 1 70 ? 7.016 -20.188 -17.391 1 93.31 70 LYS B O 1
ATOM 1397 N N . GLY B 1 71 ? 7.809 -18.625 -18.938 1 95.44 71 GLY B N 1
ATOM 1398 C CA . GLY B 1 71 ? 7.285 -19.312 -20.109 1 95.44 71 GLY B CA 1
ATOM 1399 C C . GLY B 1 71 ? 5.801 -19.609 -20.016 1 95.44 71 GLY B C 1
ATOM 1400 O O . GLY B 1 71 ? 5 -18.719 -19.75 1 95.44 71 GLY B O 1
ATOM 1401 N N . LYS B 1 72 ? 5.523 -20.859 -20.281 1 96.81 72 LYS B N 1
ATOM 1402 C CA . LYS B 1 72 ? 4.133 -21.297 -20.359 1 96.81 72 LYS B CA 1
ATOM 1403 C C . LYS B 1 72 ? 3.434 -21.141 -19.016 1 96.81 72 LYS B C 1
ATOM 1405 O O . LYS B 1 72 ? 2.256 -20.766 -18.953 1 96.81 72 LYS B O 1
ATOM 1410 N N . GLU B 1 73 ? 4.141 -21.391 -17.953 1 97.19 73 GLU B N 1
ATOM 1411 C CA . GLU B 1 73 ? 3.555 -21.25 -16.625 1 97.19 73 GLU B CA 1
ATOM 1412 C C . GLU B 1 73 ? 3.068 -19.812 -16.391 1 97.19 73 GLU B C 1
ATOM 1414 O O . GLU B 1 73 ? 1.958 -19.609 -15.898 1 97.19 73 GLU B O 1
ATOM 1419 N N . LYS B 1 74 ? 3.953 -18.891 -16.75 1 97.06 74 LYS B N 1
ATOM 1420 C CA . LYS B 1 74 ? 3.588 -17.484 -16.578 1 97.06 74 LYS B CA 1
ATOM 1421 C C . LYS B 1 74 ? 2.391 -17.109 -17.453 1 97.06 74 LYS B C 1
ATOM 1423 O O . LYS B 1 74 ? 1.501 -16.375 -17.016 1 97.06 74 LYS B O 1
ATOM 1428 N N . ALA B 1 75 ? 2.33 -17.594 -18.656 1 97.69 75 ALA B N 1
ATOM 1429 C CA . ALA B 1 75 ? 1.21 -17.344 -19.562 1 97.69 75 ALA B CA 1
ATOM 1430 C C . ALA B 1 75 ? -0.088 -17.922 -18.984 1 97.69 75 ALA B C 1
ATOM 1432 O O . ALA B 1 75 ? -1.144 -17.281 -19.094 1 97.69 75 ALA B O 1
ATOM 1433 N N . ASP B 1 76 ? -0.008 -19.062 -18.438 1 98.06 76 ASP B N 1
ATOM 1434 C CA . ASP B 1 76 ? -1.181 -19.688 -17.828 1 98.06 76 ASP B CA 1
ATOM 1435 C C . ASP B 1 76 ? -1.679 -18.875 -16.641 1 98.06 76 ASP B C 1
ATOM 1437 O O . ASP B 1 76 ? -2.887 -18.719 -16.453 1 98.06 76 ASP B O 1
ATOM 1441 N N . LEU B 1 77 ? -0.771 -18.438 -15.844 1 98.06 77 LEU B N 1
ATOM 1442 C CA . LEU B 1 77 ? -1.146 -17.625 -14.695 1 98.06 77 LEU B CA 1
ATOM 1443 C C . LEU B 1 77 ? -1.78 -16.312 -15.141 1 98.06 77 LEU B C 1
ATOM 1445 O O . LEU B 1 77 ? -2.703 -15.812 -14.492 1 98.06 77 LEU B O 1
ATOM 1449 N N . ARG B 1 78 ? -1.266 -15.703 -16.25 1 98.25 78 ARG B N 1
ATOM 1450 C CA . ARG B 1 78 ? -1.861 -14.484 -16.781 1 98.25 78 ARG B CA 1
ATOM 1451 C C . ARG B 1 78 ? -3.316 -14.719 -17.172 1 98.25 78 ARG B C 1
ATOM 1453 O O . ARG B 1 78 ? -4.18 -13.875 -16.906 1 98.25 78 ARG B O 1
ATOM 1460 N N . ALA B 1 79 ? -3.561 -15.859 -17.797 1 98.44 79 ALA B N 1
ATOM 1461 C CA . ALA B 1 79 ? -4.93 -16.188 -18.188 1 98.44 79 ALA B CA 1
ATOM 1462 C C . ALA B 1 79 ? -5.832 -16.328 -16.969 1 98.44 79 ALA B C 1
ATOM 1464 O O . ALA B 1 79 ? -6.969 -15.852 -16.969 1 98.44 79 ALA B O 1
ATOM 1465 N N . ARG B 1 80 ? -5.363 -16.969 -15.93 1 98.19 80 ARG B N 1
ATOM 1466 C CA . ARG B 1 80 ? -6.129 -17.109 -14.695 1 98.19 80 ARG B CA 1
ATOM 1467 C C . ARG B 1 80 ? -6.383 -15.766 -14.039 1 98.19 80 ARG B C 1
ATOM 1469 O O . ARG B 1 80 ? -7.496 -15.484 -13.594 1 98.19 80 ARG B O 1
ATOM 1476 N N . PHE B 1 81 ? -5.332 -14.992 -14.023 1 98.56 81 PHE B N 1
ATOM 1477 C CA . PHE B 1 81 ? -5.453 -13.641 -13.484 1 98.56 81 PHE B CA 1
ATOM 1478 C C . PHE B 1 81 ? -6.555 -12.867 -14.203 1 98.56 81 PHE B C 1
ATOM 1480 O O . PHE B 1 81 ? -7.422 -12.273 -13.562 1 98.56 81 PHE B O 1
ATOM 1487 N N . ASP B 1 82 ? -6.504 -12.906 -15.5 1 98.56 82 ASP B N 1
ATOM 1488 C CA . ASP B 1 82 ? -7.48 -12.18 -16.312 1 98.56 82 ASP B CA 1
ATOM 1489 C C . ASP B 1 82 ? -8.898 -12.672 -16.031 1 98.56 82 ASP B C 1
ATOM 1491 O O . ASP B 1 82 ? -9.844 -11.883 -16 1 98.56 82 ASP B O 1
ATOM 1495 N N . ALA B 1 83 ? -9.016 -13.93 -15.883 1 98.56 83 ALA B N 1
ATOM 1496 C CA . ALA B 1 83 ? -10.328 -14.516 -15.602 1 98.56 83 ALA B CA 1
ATOM 1497 C C . ALA B 1 83 ? -10.852 -14.047 -14.242 1 98.56 83 ALA B C 1
ATOM 1499 O O . ALA B 1 83 ? -12.031 -13.711 -14.117 1 98.56 83 ALA B O 1
ATOM 1500 N N . ILE B 1 84 ? -10 -14.047 -13.242 1 98.25 84 ILE B N 1
ATOM 1501 C CA . ILE B 1 84 ? -10.391 -13.617 -11.906 1 98.25 84 ILE B CA 1
ATOM 1502 C C . ILE B 1 84 ? -10.773 -12.141 -11.922 1 98.25 84 ILE B C 1
ATOM 1504 O O . ILE B 1 84 ? -11.797 -11.75 -11.352 1 98.25 84 ILE B O 1
ATOM 1508 N N . LYS B 1 85 ? -9.898 -11.336 -12.57 1 98.12 85 LYS B N 1
ATOM 1509 C CA . LYS B 1 85 ? -10.156 -9.906 -12.703 1 98.12 85 LYS B CA 1
ATOM 1510 C C . LYS B 1 85 ? -11.508 -9.648 -13.352 1 98.12 85 LYS B C 1
ATOM 1512 O O . LYS B 1 85 ? -12.258 -8.773 -12.914 1 98.12 85 LYS B O 1
ATOM 1517 N N . ALA B 1 86 ? -11.852 -10.422 -14.352 1 97.88 86 ALA B N 1
ATOM 1518 C CA . ALA B 1 86 ? -13.102 -10.258 -15.094 1 97.88 86 ALA B CA 1
ATOM 1519 C C . ALA B 1 86 ? -14.297 -10.68 -14.242 1 97.88 86 ALA B C 1
ATOM 1521 O O . ALA B 1 86 ? -15.383 -10.109 -14.367 1 97.88 86 ALA B O 1
ATOM 1522 N N . ALA B 1 87 ? -14.047 -11.586 -13.398 1 97.69 87 ALA B N 1
ATOM 1523 C CA . ALA B 1 87 ? -15.148 -12.172 -12.641 1 97.69 87 ALA B CA 1
ATOM 1524 C C . ALA B 1 87 ? -15.43 -11.383 -11.367 1 97.69 87 ALA B C 1
ATOM 1526 O O . ALA B 1 87 ? -16.484 -11.531 -10.75 1 97.69 87 ALA B O 1
ATOM 1527 N N . THR B 1 88 ? -14.391 -10.609 -10.922 1 96.62 88 THR B N 1
ATOM 1528 C CA . THR B 1 88 ? -14.5 -9.953 -9.625 1 96.62 88 THR B CA 1
ATOM 1529 C C . THR B 1 88 ? -14.578 -8.438 -9.789 1 96.62 88 THR B C 1
ATOM 1531 O O . THR B 1 88 ? -13.68 -7.824 -10.367 1 96.62 88 THR B O 1
ATOM 1534 N N . LYS B 1 89 ? -15.555 -7.789 -9.32 1 90.44 89 LYS B N 1
ATOM 1535 C CA . LYS B 1 89 ? -15.703 -6.336 -9.328 1 90.44 89 LYS B CA 1
ATOM 1536 C C . LYS B 1 89 ? -15.906 -5.797 -7.914 1 90.44 89 LYS B C 1
ATOM 1538 O O . LYS B 1 89 ? -16.922 -6.082 -7.277 1 90.44 89 LYS B O 1
ATOM 1543 N N . PRO B 1 90 ? -14.898 -5.109 -7.457 1 91.94 90 PRO B N 1
ATOM 1544 C CA . PRO B 1 90 ? -15.078 -4.555 -6.113 1 91.94 90 PRO B CA 1
ATOM 1545 C C . PRO B 1 90 ? -16.141 -3.459 -6.062 1 91.94 90 PRO B C 1
ATOM 1547 O O . PRO B 1 90 ? -16.375 -2.77 -7.062 1 91.94 90 PRO B O 1
ATOM 1550 N N . ALA B 1 91 ? -16.766 -3.385 -4.938 1 90 91 ALA B N 1
ATOM 1551 C CA . ALA B 1 91 ? -17.641 -2.236 -4.695 1 90 91 ALA B CA 1
ATOM 1552 C C . ALA B 1 91 ? -16.828 -0.941 -4.645 1 90 91 ALA B C 1
ATOM 1554 O O . ALA B 1 91 ? -15.656 -0.947 -4.262 1 90 91 ALA B O 1
ATOM 1555 N N . ALA B 1 92 ? -17.484 0.088 -5.059 1 89.75 92 ALA B N 1
ATOM 1556 C CA . ALA B 1 92 ? -16.828 1.395 -5.062 1 89.75 92 ALA B CA 1
ATOM 1557 C C . ALA B 1 92 ? -16.281 1.737 -3.68 1 89.75 92 ALA B C 1
ATOM 1559 O O . ALA B 1 92 ? -15.148 2.217 -3.555 1 89.75 92 ALA B O 1
ATOM 1560 N N . ALA B 1 93 ? -17.016 1.452 -2.662 1 88.56 93 ALA B N 1
ATOM 1561 C CA . ALA B 1 93 ? -16.594 1.753 -1.295 1 88.56 93 ALA B CA 1
ATOM 1562 C C . ALA B 1 93 ? -15.352 0.958 -0.911 1 88.56 93 ALA B C 1
ATOM 1564 O O . ALA B 1 93 ? -14.461 1.477 -0.233 1 88.56 93 ALA B O 1
ATOM 1565 N N . SER B 1 94 ? -15.273 -0.277 -1.343 1 89.38 94 SER B N 1
ATOM 1566 C CA . SER B 1 94 ? -14.125 -1.123 -1.051 1 89.38 94 SER B CA 1
ATOM 1567 C C . SER B 1 94 ? -12.859 -0.575 -1.698 1 89.38 94 SER B C 1
ATOM 1569 O O . SER B 1 94 ? -11.781 -0.604 -1.094 1 89.38 94 SER B O 1
ATOM 1571 N N . ARG B 1 95 ? -13.039 -0.003 -2.82 1 90 95 ARG B N 1
ATOM 1572 C CA . ARG B 1 95 ? -11.891 0.577 -3.52 1 90 95 ARG B CA 1
ATOM 1573 C C . ARG B 1 95 ? -11.383 1.819 -2.797 1 90 95 ARG B C 1
ATOM 1575 O O . ARG B 1 95 ? -10.172 1.999 -2.641 1 90 95 ARG B O 1
ATOM 1582 N N . LEU B 1 96 ? -12.297 2.619 -2.416 1 88.69 96 LEU B N 1
ATOM 1583 C CA . LEU B 1 96 ? -11.922 3.84 -1.714 1 88.69 96 LEU B CA 1
ATOM 1584 C C . LEU B 1 96 ? -11.203 3.518 -0.408 1 88.69 96 LEU B C 1
ATOM 1586 O O . LEU B 1 96 ? -10.188 4.137 -0.085 1 88.69 96 LEU B O 1
ATOM 1590 N N . VAL B 1 97 ? -11.695 2.568 0.25 1 88.25 97 VAL B N 1
ATOM 1591 C CA . VAL B 1 97 ? -11.094 2.162 1.514 1 88.25 97 VAL B CA 1
ATOM 1592 C C . VAL B 1 97 ? -9.688 1.617 1.262 1 88.25 97 VAL B C 1
ATOM 1594 O O . VAL B 1 97 ? -8.742 1.96 1.979 1 88.25 97 VAL B O 1
ATOM 1597 N N . ALA B 1 98 ? -9.539 0.855 0.298 1 89.56 98 ALA B N 1
ATOM 1598 C CA . ALA B 1 98 ? -8.234 0.274 -0.023 1 89.56 98 ALA B CA 1
ATOM 1599 C C . ALA B 1 98 ? -7.238 1.354 -0.432 1 89.56 98 ALA B C 1
ATOM 1601 O O . ALA B 1 98 ? -6.051 1.26 -0.119 1 89.56 98 ALA B O 1
ATOM 1602 N N . GLU B 1 99 ? -7.738 2.348 -1.151 1 90.19 99 GLU B N 1
ATOM 1603 C CA . GLU B 1 99 ? -6.871 3.449 -1.56 1 90.19 99 GLU B CA 1
ATOM 1604 C C . GLU B 1 99 ? -6.371 4.234 -0.351 1 90.19 99 GLU B C 1
ATOM 1606 O O . GLU B 1 99 ? -5.184 4.555 -0.26 1 90.19 99 GLU B O 1
ATOM 1611 N N . LEU B 1 100 ? -7.23 4.469 0.563 1 89.38 100 LEU B N 1
ATOM 1612 C CA . LEU B 1 100 ? -6.863 5.207 1.766 1 89.38 100 LEU B CA 1
ATOM 1613 C C . LEU B 1 100 ? -5.902 4.398 2.631 1 89.38 100 LEU B C 1
ATOM 1615 O O . LEU B 1 100 ? -4.941 4.945 3.178 1 89.38 100 LEU B O 1
ATOM 1619 N N . ASP B 1 101 ? -6.148 3.146 2.68 1 89 101 ASP B N 1
ATOM 1620 C CA . ASP B 1 101 ? -5.246 2.256 3.4 1 89 101 ASP B CA 1
ATOM 1621 C C . ASP B 1 101 ? -3.844 2.293 2.799 1 89 101 ASP B C 1
ATOM 1623 O O . ASP B 1 101 ? -2.852 2.34 3.529 1 89 101 ASP B O 1
ATOM 1627 N N . ALA B 1 102 ? -3.82 2.295 1.495 1 88.75 102 ALA B N 1
ATOM 1628 C CA . ALA B 1 102 ? -2.537 2.285 0.8 1 88.75 102 ALA B CA 1
ATOM 1629 C C . ALA B 1 102 ? -1.763 3.574 1.061 1 88.75 102 ALA B C 1
ATOM 1631 O O . ALA B 1 102 ? -0.531 3.562 1.124 1 88.75 102 ALA B O 1
ATOM 1632 N N . LEU B 1 103 ? -2.451 4.594 1.328 1 89.19 103 LEU B N 1
ATOM 1633 C CA . LEU B 1 103 ? -1.829 5.875 1.639 1 89.19 103 LEU B CA 1
ATOM 1634 C C . LEU B 1 103 ? -1.434 5.945 3.109 1 89.19 103 LEU B C 1
ATOM 1636 O O . LEU B 1 103 ? -0.842 6.934 3.551 1 89.19 103 LEU B O 1
ATOM 1640 N N . GLY B 1 104 ? -1.753 4.883 3.871 1 88.56 104 GLY B N 1
ATOM 1641 C CA . GLY B 1 104 ? -1.437 4.852 5.289 1 88.56 104 GLY B CA 1
ATOM 1642 C C . GLY B 1 104 ? -2.514 5.473 6.156 1 88.56 104 GLY B C 1
ATOM 1643 O O . GLY B 1 104 ? -2.293 5.73 7.34 1 88.56 104 GLY B O 1
ATOM 1644 N N . VAL B 1 105 ? -3.67 5.73 5.578 1 88.94 105 VAL B N 1
ATOM 1645 C CA . VAL B 1 105 ? -4.758 6.41 6.27 1 88.94 105 VAL B CA 1
ATOM 1646 C C . VAL B 1 105 ? -5.777 5.387 6.766 1 88.94 105 VAL B C 1
ATOM 1648 O O . VAL B 1 105 ? -6.246 4.543 5.992 1 88.94 105 VAL B O 1
ATOM 1651 N N . ARG B 1 106 ? -6.02 5.398 7.969 1 86.06 106 ARG B N 1
ATOM 1652 C CA . ARG B 1 106 ? -7.102 4.578 8.508 1 86.06 106 ARG B CA 1
ATOM 1653 C C . ARG B 1 106 ? -8.359 5.41 8.727 1 86.06 106 ARG B C 1
ATOM 1655 O O . ARG B 1 106 ? -8.336 6.406 9.453 1 86.06 106 ARG B O 1
ATOM 1662 N N . VAL B 1 107 ? -9.305 5.098 7.898 1 70.44 107 VAL B N 1
ATOM 1663 C CA . VAL B 1 107 ? -10.562 5.824 8.039 1 70.44 107 VAL B CA 1
ATOM 1664 C C . VAL B 1 107 ? -11.562 4.98 8.82 1 70.44 107 VAL B C 1
ATOM 1666 O O . VAL B 1 107 ? -11.594 3.754 8.68 1 70.44 107 VAL B O 1
ATOM 1669 N N . ARG B 1 108 ? -12.016 5.453 9.883 1 62.84 108 ARG B N 1
ATOM 1670 C CA . ARG B 1 108 ? -13.094 4.789 10.617 1 62.84 108 ARG B CA 1
ATOM 1671 C C . ARG B 1 108 ? -14.445 5.082 9.984 1 62.84 108 ARG B C 1
ATOM 1673 O O . ARG B 1 108 ? -14.617 6.102 9.312 1 62.84 108 ARG B O 1
ATOM 1680 N N . SER B 1 109 ? -15.203 3.904 9.922 1 56.59 109 SER B N 1
ATOM 1681 C CA . SER B 1 109 ? -16.562 4.047 9.398 1 56.59 109 SER B CA 1
ATOM 1682 C C . SER B 1 109 ? -17.156 5.41 9.758 1 56.59 109 SER B C 1
ATOM 1684 O O . SER B 1 109 ? -17.859 6.016 8.953 1 56.59 109 SER B O 1
ATOM 1686 N N . GLU B 1 110 ? -17.016 5.77 11.008 1 54.12 110 GLU B N 1
ATOM 1687 C CA . GLU B 1 110 ? -17.594 7.027 11.461 1 54.12 110 GLU B CA 1
ATOM 1688 C C . GLU B 1 110 ? -17.031 8.211 10.68 1 54.12 110 GLU B C 1
ATOM 1690 O O . GLU B 1 110 ? -17.703 9.234 10.531 1 54.12 110 GLU B O 1
ATOM 1695 N N . ASP B 1 111 ? -15.852 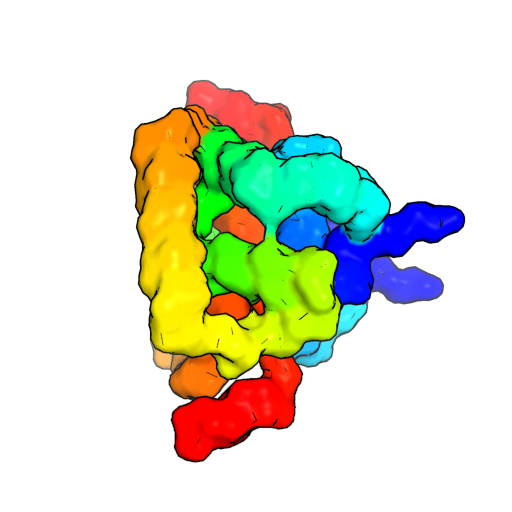8.125 10.32 1 56.97 111 ASP B N 1
ATOM 1696 C CA . ASP B 1 111 ? -15.195 9.203 9.594 1 56.97 111 ASP B CA 1
ATOM 1697 C C . ASP B 1 111 ? -15.719 9.297 8.156 1 56.97 111 ASP B C 1
ATOM 1699 O O . ASP B 1 111 ? -15.648 10.359 7.535 1 56.97 111 ASP B O 1
ATOM 1703 N N . LEU B 1 112 ? -15.984 8.125 7.562 1 55.62 112 LEU B N 1
ATOM 1704 C CA . LEU B 1 112 ? -16.484 8.07 6.195 1 55.62 112 LEU B CA 1
ATOM 1705 C C . LEU B 1 112 ? -17.906 8.633 6.109 1 55.62 112 LEU B C 1
ATOM 1707 O O . LEU B 1 112 ? -18.312 9.117 5.055 1 55.62 112 LEU B O 1
ATOM 1711 N N . ILE B 1 113 ? -18.703 8.328 7.016 1 46.81 113 ILE B N 1
ATOM 1712 C CA . ILE B 1 113 ? -20.078 8.781 6.988 1 46.81 113 ILE B CA 1
ATOM 1713 C C . ILE B 1 113 ? -20.125 10.305 7.066 1 46.81 113 ILE B C 1
ATOM 1715 O O . ILE B 1 113 ? -21.016 10.938 6.484 1 46.81 113 ILE B O 1
ATOM 1719 N N . ALA B 1 114 ? -19.391 10.922 7.766 1 45.19 114 ALA B N 1
ATOM 1720 C CA . ALA B 1 114 ? -19.578 12.359 7.949 1 45.19 114 ALA B CA 1
ATOM 1721 C C . ALA B 1 114 ? -19.328 13.117 6.648 1 45.19 114 ALA B C 1
ATOM 1723 O O . ALA B 1 114 ? -19.578 14.32 6.566 1 45.19 114 ALA B O 1
ATOM 1724 N N . GLN B 1 115 ? -18.609 12.625 5.766 1 41.84 115 GLN B N 1
ATOM 1725 C CA . GLN B 1 115 ? -18.406 13.383 4.535 1 41.84 115 GLN B CA 1
ATOM 1726 C C . GLN B 1 115 ? -19.625 13.281 3.621 1 41.84 115 GLN B C 1
ATOM 1728 O O . GLN B 1 115 ? -19.688 13.93 2.576 1 41.84 115 GLN B O 1
ATOM 1733 N N . SER B 1 116 ? -20.547 12.336 3.797 1 33.19 116 SER B N 1
ATOM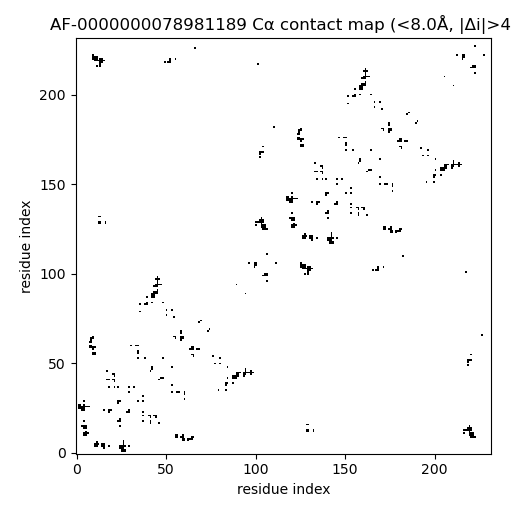 1734 C CA . SER B 1 116 ? -21.781 12.414 3.027 1 33.19 116 SER B CA 1
ATOM 1735 C C . SER B 1 116 ? -22.719 13.492 3.576 1 33.19 116 SER B C 1
ATOM 1737 O O . SER B 1 116 ? -22.812 13.672 4.793 1 33.19 116 SER B O 1
#

Foldseek 3Di:
DAAALQVFPPRDVLVCVLQVLLVHHHVVSDLVCDLLRSVLSSQQLADDQDLLVSQSSNCRSVSHHSVVQDDPSSVVSVVSSVVSVVVHHYDPVSNVCSVCVVVVHHADPVNVVVVD/DAAALQVFPPDDVLVCVLQVLLVHHHVVSDLVCDLLSSVLSSQQLADDQDLLVSQSSNCRSVSHHSVVQDDPSSVVSVVSSVVSVVVHHYDPVSNVCSVCVVVVHHADPVNVVVVD

Organism: Ruegeria pomeroyi (strain ATCC 700808 / DSM 15171 / DSS-3) (NCBI:txid246200)

InterPro domains:
  IPR007077 TfoX, C-terminal [PF04994] (3-79)

Solvent-accessible surface area (backbone atoms only — not comparable to full-atom values): 12287 Å² total; per-residue (Å²): 131,82,52,47,41,39,72,36,50,51,32,22,69,49,36,36,52,46,30,43,71,44,73,36,80,22,35,65,54,45,63,71,58,32,51,68,57,46,49,40,35,29,30,39,44,19,48,76,88,45,72,66,45,52,50,33,45,46,25,16,77,70,72,38,63,62,86,68,62,49,70,68,60,38,53,52,50,50,53,50,48,52,51,43,56,74,73,40,74,42,48,71,68,30,32,53,52,37,51,36,35,69,54,11,37,48,76,46,73,75,61,60,53,67,74,104,132,82,51,47,41,39,72,36,50,51,32,22,70,47,36,36,52,47,29,44,73,44,72,36,81,23,34,64,53,44,64,71,57,32,51,68,58,45,49,40,35,28,30,40,44,18,46,77,90,45,70,66,45,52,50,32,45,45,25,14,78,71,71,39,63,61,84,71,63,49,71,69,61,40,53,52,50,50,54,51,48,51,51,43,54,72,72,39,74,42,48,70,66,29,32,52,51,37,53,36,35,69,54,12,37,49,76,46,72,74,62,60,54,67,75,105

pLDDT: mean 90.87, std 13.03, range [33.19, 98.62]

Nearest PDB structures (foldseek):
  3mab-assembly1_B  TM=8.862E-01  e=1.169E-02  Listeria monocytogenes serotype 4b str. F2365
  3bqt-assembly3_B  TM=8.988E-01  e=1.303E-02  Listeria monocytogenes serotype 4b str. F2365
  3bqt-assembly2_A  TM=8.845E-01  e=2.012E-02  Listeria monocytogenes serotype 4b str. F2365
  3mab-assembly1_B  TM=8.865E-01  e=1.663E-02  Listeria monocytogenes serotype 4b str. F2365
  3bqt-assembly3_B  TM=8.987E-01  e=1.854E-02  Listeria monocytogenes serotype 4b str. F2365

Radius of gyration: 18.39 Å; Cα contacts (8 Å, |Δi|>4): 335; chains: 2; bounding box: 42×52×44 Å